Protein AF-A0A8T3X711-F1 (afdb_monomer_lite)

Foldseek 3Di:
DDPPPPPPDPPPDDDPPPPDPPPPDDPDPDPPLVVCQVCLVVVLVVLVVVLVVVLVVLVVVCVVCVVVDDPVRNVVSVVVNVVSVCVSVVSNVVSQCVLLCQFPNSWWDWDKDADWDDDLNDTFAAAADDDPDQWAFDPQWTDRSPRMIIGTTTHNDVQCVFPQVNQVRNVWGDDQFKTWGQGNVRDIDIDGQQDDRVNDGDGDFDDDPNHTDPHGRHD

Sequence (219 aa):
MVLLASVSFAHVGEEVEEHDTADEMPAEDCPAESCFIENSLSYNILAAETGLGVLVVISLLSIAFRKNLKVRQKKCIFAAMCSVIIAVTGFIVFTTIYSNYFSASGGPVHWHADYEIWVCGERMHLEESEGLENKVGTPVFHHHNDDRIHVEGVVYELEDIALGKFFEAIGGHIDNEMMRINLINGSVKEVRNGDLCDGTPGILRMFVNGNQPKDRYDA

pLDDT: mean 84.01, std 19.99, range [30.02, 97.94]

Structure (mmCIF, N/CA/C/O backbone):
data_AF-A0A8T3X711-F1
#
_entry.id   AF-A0A8T3X711-F1
#
loop_
_atom_site.group_PDB
_atom_site.id
_atom_site.type_symbol
_atom_site.label_atom_id
_atom_site.label_alt_id
_atom_site.label_comp_id
_atom_site.label_asym_id
_atom_site.label_entity_id
_atom_site.label_seq_id
_atom_site.pdbx_PDB_ins_code
_atom_site.Cartn_x
_atom_site.Cartn_y
_atom_site.Cartn_z
_atom_site.occupancy
_atom_site.B_iso_or_equiv
_atom_site.auth_seq_id
_atom_site.auth_comp_id
_atom_site.auth_asym_id
_atom_site.auth_atom_id
_atom_site.pdbx_PDB_model_num
ATOM 1 N N . MET A 1 1 ? -7.321 -10.287 38.509 1.00 34.34 1 MET A N 1
ATOM 2 C CA . MET A 1 1 ? -6.662 -10.928 37.359 1.00 34.34 1 MET A CA 1
ATOM 3 C C . MET A 1 1 ? -6.986 -10.077 36.145 1.00 34.34 1 MET A C 1
ATOM 5 O O . MET A 1 1 ? -8.082 -10.177 35.615 1.00 34.34 1 MET A O 1
ATOM 9 N N . VAL A 1 2 ? -6.115 -9.116 35.838 1.00 30.95 2 VAL A N 1
ATOM 10 C CA . VAL A 1 2 ? -6.242 -8.262 34.652 1.00 30.95 2 VAL A CA 1
ATOM 11 C C . VAL A 1 2 ? -5.545 -9.029 33.538 1.00 30.95 2 VAL A C 1
ATOM 13 O O . VAL A 1 2 ? -4.329 -9.177 33.571 1.00 30.95 2 VAL A O 1
ATOM 16 N N . LEU A 1 3 ? -6.321 -9.608 32.626 1.00 31.06 3 LEU A N 1
ATOM 17 C CA . LEU A 1 3 ? -5.790 -10.113 31.366 1.00 31.06 3 LEU A CA 1
ATOM 18 C C . LEU A 1 3 ? -5.473 -8.881 30.517 1.00 31.06 3 LEU A C 1
ATOM 20 O O . LEU A 1 3 ? -6.354 -8.324 29.870 1.00 31.06 3 LEU A O 1
ATOM 24 N N . LEU A 1 4 ? -4.225 -8.418 30.592 1.00 32.59 4 LEU A N 1
ATOM 25 C CA . LEU A 1 4 ? -3.645 -7.579 29.552 1.00 32.59 4 LEU A CA 1
ATOM 26 C C . LEU A 1 4 ? -3.507 -8.477 28.323 1.00 32.59 4 LEU A C 1
ATOM 28 O O . LEU A 1 4 ? -2.524 -9.196 28.174 1.00 32.59 4 LEU A O 1
ATOM 32 N N . ALA A 1 5 ? -4.542 -8.495 27.487 1.00 36.25 5 ALA A N 1
ATOM 33 C CA . ALA A 1 5 ? -4.374 -8.892 26.104 1.00 36.25 5 ALA A CA 1
ATOM 34 C C . ALA A 1 5 ? -3.513 -7.799 25.467 1.00 36.25 5 ALA A C 1
ATOM 36 O O . ALA A 1 5 ? -3.995 -6.704 25.185 1.00 36.25 5 ALA A O 1
ATOM 37 N N . SER A 1 6 ? -2.217 -8.066 25.336 1.00 31.59 6 SER A N 1
ATOM 38 C CA . SER A 1 6 ? -1.348 -7.297 24.460 1.00 31.59 6 SER A CA 1
ATOM 39 C C . SER A 1 6 ? -1.855 -7.522 23.040 1.00 31.59 6 SER A C 1
ATOM 41 O O . SER A 1 6 ? -1.532 -8.525 22.405 1.00 31.59 6 SER A O 1
ATOM 43 N N . VAL A 1 7 ? -2.715 -6.624 22.568 1.00 35.47 7 VAL A N 1
ATOM 44 C CA . VAL A 1 7 ? -2.906 -6.450 21.135 1.00 35.47 7 VAL A CA 1
ATOM 45 C C . VAL A 1 7 ? -1.619 -5.791 20.666 1.00 35.47 7 VAL A C 1
ATOM 47 O O . VAL A 1 7 ? -1.399 -4.605 20.899 1.00 35.47 7 VAL A O 1
ATOM 50 N N . SER A 1 8 ? -0.709 -6.595 20.124 1.00 30.02 8 SER A N 1
ATOM 51 C CA . SER A 1 8 ? 0.439 -6.089 19.386 1.00 30.02 8 SER A CA 1
ATOM 52 C C . SER A 1 8 ? -0.107 -5.437 18.124 1.00 30.02 8 SER A C 1
ATOM 54 O O . SER A 1 8 ? -0.330 -6.107 17.121 1.00 30.02 8 SER A O 1
ATOM 56 N N . PHE A 1 9 ? -0.391 -4.141 18.197 1.00 39.22 9 PHE A N 1
ATOM 57 C CA . PHE A 1 9 ? -0.477 -3.328 16.998 1.00 39.22 9 PHE A CA 1
ATOM 58 C C . PHE A 1 9 ? 0.938 -3.256 16.432 1.00 39.22 9 PHE A C 1
ATOM 60 O O . PHE A 1 9 ? 1.868 -2.865 17.140 1.00 39.22 9 PHE A O 1
ATOM 67 N N . ALA A 1 10 ? 1.111 -3.681 15.181 1.00 32.25 10 ALA A N 1
ATOM 68 C CA . ALA A 1 10 ? 2.231 -3.197 14.397 1.00 32.25 10 ALA A CA 1
ATOM 69 C C . ALA A 1 10 ? 2.093 -1.672 14.402 1.00 32.25 10 ALA A C 1
ATOM 71 O O . ALA A 1 10 ? 1.096 -1.127 13.933 1.00 32.25 10 ALA A O 1
ATOM 72 N N . HIS A 1 11 ? 3.023 -1.015 15.082 1.00 33.53 11 HIS A N 1
ATOM 73 C CA . HIS A 1 11 ? 3.099 0.429 15.152 1.00 33.53 11 HIS A CA 1
ATOM 74 C C . HIS A 1 11 ? 3.431 0.894 13.729 1.00 33.53 11 HIS A C 1
ATOM 76 O O . HIS A 1 11 ? 4.581 0.814 13.314 1.00 33.53 11 HIS A O 1
ATOM 82 N N . VAL A 1 12 ? 2.421 1.294 12.954 1.00 41.25 12 VAL A N 1
ATOM 83 C CA . VAL A 1 12 ? 2.632 2.170 11.799 1.00 41.25 12 VAL A CA 1
ATOM 84 C C . VAL A 1 12 ? 2.808 3.549 12.410 1.00 41.25 12 VAL A C 1
ATOM 86 O O . VAL A 1 12 ? 1.842 4.254 12.683 1.00 41.25 12 VAL A O 1
ATOM 89 N N . GLY A 1 13 ? 4.039 3.833 12.810 1.00 40.41 13 GLY A N 1
ATOM 90 C CA . GLY A 1 13 ? 4.449 5.149 13.244 1.00 40.41 13 GLY A CA 1
ATOM 91 C C . GLY A 1 13 ? 5.412 5.683 12.210 1.00 40.41 13 GLY A C 1
ATOM 92 O O . GLY A 1 13 ? 6.555 5.255 12.224 1.00 40.41 13 GLY A O 1
ATOM 93 N N . GLU A 1 14 ? 4.943 6.600 11.373 1.00 37.38 14 GLU A N 1
ATOM 94 C CA . GLU A 1 14 ? 5.637 7.863 11.145 1.00 37.38 14 GLU A CA 1
ATOM 95 C C . GLU A 1 14 ? 4.619 8.879 10.610 1.00 37.38 14 GLU A C 1
ATOM 97 O O . GLU A 1 14 ? 3.900 8.624 9.644 1.00 37.38 14 GLU A O 1
ATOM 102 N N . GLU A 1 15 ? 4.488 9.999 11.320 1.00 40.34 15 GLU A N 1
ATOM 103 C CA . GLU A 1 15 ? 3.801 11.183 10.817 1.00 40.34 15 GLU A CA 1
ATOM 104 C C . GLU A 1 15 ? 4.669 11.728 9.682 1.00 40.34 15 GLU A C 1
ATOM 106 O O . GLU A 1 15 ? 5.754 12.254 9.924 1.00 40.34 15 GLU A O 1
ATOM 111 N N . VAL A 1 16 ? 4.217 11.555 8.441 1.00 40.03 16 VAL A N 1
ATOM 112 C CA . VAL A 1 16 ? 4.804 12.250 7.297 1.00 40.03 16 VAL A CA 1
ATOM 113 C C . VAL A 1 16 ? 4.564 13.741 7.526 1.00 40.03 16 VAL A C 1
ATOM 115 O O . VAL A 1 16 ? 3.415 14.178 7.590 1.00 40.03 16 VAL A O 1
ATOM 118 N N . GLU A 1 17 ? 5.640 14.516 7.690 1.00 39.94 17 GLU A N 1
ATOM 119 C CA . GLU A 1 17 ? 5.577 15.975 7.602 1.00 39.94 17 GLU A CA 1
ATOM 120 C C . GLU A 1 17 ? 5.061 16.332 6.203 1.00 39.94 17 GLU A C 1
ATOM 122 O O . GLU A 1 17 ? 5.774 16.254 5.201 1.00 39.94 17 GLU A O 1
ATOM 127 N N . GLU A 1 18 ? 3.779 16.676 6.149 1.00 37.09 18 GLU A N 1
ATOM 128 C CA . GLU A 1 18 ? 3.086 17.170 4.970 1.00 37.09 18 GLU A CA 1
ATOM 129 C C . GLU A 1 18 ? 3.729 18.509 4.579 1.00 37.09 18 GLU A C 1
ATOM 131 O O . GLU A 1 18 ? 3.513 19.551 5.203 1.00 37.09 18 GLU A O 1
ATOM 136 N N . HIS A 1 19 ? 4.602 18.486 3.571 1.00 40.50 19 HIS A N 1
ATOM 137 C CA . HIS A 1 19 ? 5.098 19.713 2.971 1.00 40.50 19 HIS A CA 1
ATOM 138 C C . HIS A 1 19 ? 3.952 20.336 2.167 1.00 40.50 19 HIS A C 1
ATOM 140 O O . HIS A 1 19 ? 3.737 20.003 1.003 1.00 40.50 19 HIS A O 1
ATOM 146 N N . ASP A 1 20 ? 3.250 21.276 2.804 1.00 43.78 20 ASP A N 1
ATOM 147 C CA . ASP A 1 20 ? 2.213 22.118 2.207 1.00 43.78 20 ASP A CA 1
ATOM 148 C C . ASP A 1 20 ? 2.740 22.820 0.944 1.00 43.78 20 ASP A C 1
ATOM 150 O O . ASP A 1 20 ? 3.370 23.881 0.989 1.00 43.78 20 ASP A O 1
ATOM 154 N N . THR A 1 21 ? 2.456 22.223 -0.209 1.00 45.06 21 THR A N 1
ATOM 155 C CA . THR A 1 21 ? 2.348 22.919 -1.489 1.00 45.06 21 THR A CA 1
ATOM 156 C C . THR A 1 21 ? 0.920 22.713 -1.966 1.00 45.06 21 THR A C 1
ATO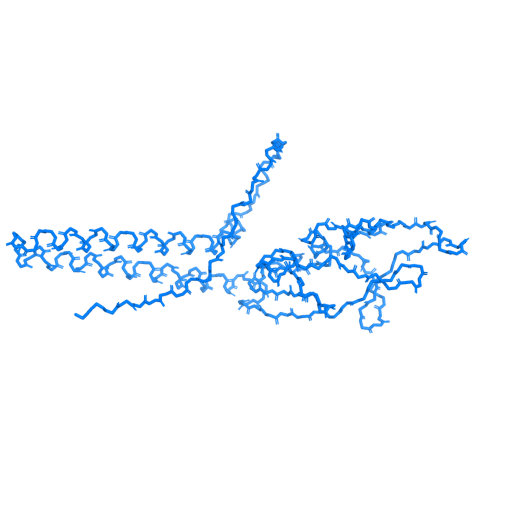M 158 O O . THR A 1 21 ? 0.615 21.844 -2.772 1.00 45.06 21 THR A O 1
ATOM 161 N N . ALA A 1 22 ? 0.018 23.498 -1.376 1.00 41.53 22 ALA A N 1
ATOM 162 C CA . ALA A 1 22 ? -1.371 23.592 -1.792 1.00 41.53 22 ALA A CA 1
ATOM 163 C C . ALA A 1 22 ? -1.452 24.262 -3.175 1.00 41.53 22 ALA A C 1
ATOM 165 O O . ALA A 1 22 ? -1.725 25.456 -3.284 1.00 41.53 22 ALA A O 1
ATOM 166 N N . ASP A 1 23 ? -1.201 23.487 -4.227 1.00 47.09 23 ASP A N 1
ATOM 167 C CA . ASP A 1 23 ? -1.899 23.686 -5.489 1.00 47.09 23 ASP A CA 1
ATOM 168 C C . ASP A 1 23 ? -3.245 22.968 -5.346 1.00 47.09 23 ASP A C 1
ATOM 170 O O . ASP A 1 23 ? -3.313 21.742 -5.267 1.00 47.09 23 ASP A O 1
ATOM 174 N N . GLU A 1 24 ? -4.321 23.752 -5.231 1.00 46.53 24 GLU A N 1
ATOM 175 C CA . GLU A 1 24 ? -5.701 23.267 -5.241 1.00 46.53 24 GLU A CA 1
ATOM 176 C C . GLU A 1 24 ? -5.950 22.491 -6.543 1.00 46.53 24 GLU A C 1
ATOM 178 O O . GLU A 1 24 ? -6.319 23.059 -7.575 1.00 46.53 24 GLU A O 1
ATOM 183 N N . MET A 1 25 ? -5.748 21.174 -6.503 1.00 44.28 25 MET A N 1
ATOM 184 C CA . MET A 1 25 ? -6.278 20.288 -7.525 1.00 44.28 25 MET A CA 1
ATOM 185 C C . MET A 1 25 ? -7.808 20.359 -7.454 1.00 44.28 25 MET A C 1
ATOM 187 O O . MET A 1 25 ? -8.380 20.264 -6.362 1.00 44.28 25 MET A O 1
ATOM 191 N N . PRO A 1 26 ? -8.498 20.558 -8.590 1.00 47.06 26 PRO A N 1
ATOM 192 C CA . PRO A 1 26 ? -9.950 20.534 -8.607 1.00 47.06 26 PRO A CA 1
ATOM 193 C C . PRO A 1 26 ? -10.404 19.175 -8.079 1.00 47.06 26 PRO A C 1
ATOM 195 O O . PRO A 1 26 ? -9.882 18.151 -8.509 1.00 47.06 26 PRO A O 1
ATOM 198 N N . ALA A 1 27 ? -11.352 19.186 -7.139 1.00 49.72 27 ALA A N 1
ATOM 199 C CA . ALA A 1 27 ? -12.004 17.985 -6.640 1.00 49.72 27 ALA A CA 1
ATOM 200 C C . ALA A 1 27 ? -12.601 17.227 -7.833 1.00 49.72 27 ALA A C 1
ATOM 202 O O . ALA A 1 27 ? -13.683 17.568 -8.317 1.00 49.72 27 ALA A O 1
ATOM 203 N N . GLU A 1 28 ? -11.853 16.258 -8.354 1.00 53.84 28 GLU A N 1
ATOM 204 C CA . GLU A 1 28 ? -12.380 15.300 -9.303 1.00 53.84 28 GLU A CA 1
ATOM 205 C C . GLU A 1 28 ? -13.490 14.535 -8.595 1.00 53.84 28 GLU A C 1
ATOM 207 O O . GLU A 1 28 ? -13.370 14.123 -7.438 1.00 53.84 28 GLU A O 1
ATOM 212 N N . ASP A 1 29 ? -14.610 14.438 -9.299 1.00 51.19 29 ASP A N 1
ATOM 213 C CA . ASP A 1 29 ? -15.848 13.805 -8.877 1.00 51.19 29 ASP A CA 1
ATOM 214 C C . ASP A 1 29 ? -15.597 12.289 -8.794 1.00 51.19 29 ASP A C 1
ATOM 216 O O . ASP A 1 29 ? -15.944 11.514 -9.684 1.00 51.19 29 ASP A O 1
ATOM 220 N N . CYS A 1 30 ? -14.885 11.875 -7.747 1.00 53.22 30 CYS A N 1
ATOM 221 C CA . CYS A 1 30 ? -14.667 10.486 -7.385 1.00 53.22 30 CYS A CA 1
ATOM 222 C C . CYS A 1 30 ? -16.053 9.836 -7.214 1.00 53.22 30 CYS A C 1
ATOM 224 O O . CYS A 1 30 ? -16.848 10.304 -6.385 1.00 53.22 30 CYS A O 1
ATOM 226 N N . PRO A 1 31 ? -16.400 8.781 -7.977 1.00 59.62 31 PRO A N 1
ATOM 227 C CA . PRO A 1 31 ? -17.650 8.073 -7.749 1.00 59.62 31 PRO A CA 1
ATOM 228 C C . PRO A 1 31 ? -17.679 7.587 -6.295 1.00 59.62 31 PRO A C 1
ATOM 230 O O . PRO A 1 31 ? -16.703 7.047 -5.791 1.00 59.62 31 PRO A O 1
ATOM 233 N N . ALA A 1 32 ? -18.802 7.781 -5.598 1.00 58.59 32 ALA A N 1
ATOM 234 C CA . ALA A 1 32 ? -18.906 7.565 -4.147 1.00 58.59 32 ALA A CA 1
ATOM 235 C C . ALA A 1 32 ? -18.431 6.177 -3.650 1.00 58.59 32 ALA A C 1
ATOM 237 O O . ALA A 1 32 ? -18.158 6.014 -2.461 1.00 58.59 32 ALA A O 1
ATOM 238 N N . GLU A 1 33 ? -18.339 5.187 -4.541 1.00 57.97 33 GLU A N 1
ATOM 239 C CA . GLU A 1 33 ? -17.803 3.854 -4.265 1.00 57.97 33 GLU A CA 1
ATOM 240 C C . GLU A 1 33 ? -16.273 3.835 -4.093 1.00 57.97 33 GLU A C 1
ATOM 242 O O . GLU A 1 33 ? -15.802 3.175 -3.166 1.00 57.97 33 GLU A O 1
ATOM 247 N N . SER A 1 34 ? -15.499 4.583 -4.890 1.00 54.25 34 SER A N 1
ATOM 248 C CA . SER A 1 34 ? -14.027 4.573 -4.825 1.00 54.25 34 SER A CA 1
ATOM 249 C C . SER A 1 34 ? -13.485 5.340 -3.609 1.00 54.25 34 SER A C 1
ATOM 251 O O . SER A 1 34 ? -12.597 4.846 -2.916 1.00 54.25 34 SER A O 1
ATOM 253 N N . CYS A 1 35 ? -14.110 6.456 -3.214 1.00 57.41 35 CYS A N 1
ATOM 254 C CA . CYS A 1 35 ? -13.720 7.204 -2.005 1.00 57.41 35 CYS A CA 1
ATOM 255 C C . CYS A 1 35 ? -13.964 6.425 -0.696 1.00 57.41 35 CYS A C 1
ATOM 257 O O . CYS A 1 35 ? -13.317 6.677 0.326 1.00 57.41 35 CYS A O 1
ATOM 259 N N . PHE A 1 36 ? -14.908 5.477 -0.697 1.00 58.00 36 PHE A N 1
ATOM 260 C CA . PHE A 1 36 ? -15.193 4.633 0.469 1.00 58.00 36 PHE A CA 1
ATOM 261 C C . PHE A 1 36 ? -14.130 3.540 0.673 1.00 58.00 36 PHE A C 1
ATOM 263 O O . PHE A 1 36 ? -13.944 3.025 1.777 1.00 58.00 36 PHE A O 1
ATOM 270 N N . ILE A 1 37 ? -13.448 3.183 -0.410 1.00 58.75 37 ILE A N 1
ATOM 271 C CA . ILE A 1 37 ? -12.632 1.987 -0.563 1.00 58.75 37 ILE A CA 1
ATOM 272 C C . ILE A 1 37 ? -11.187 2.229 -0.105 1.00 58.75 37 ILE A C 1
ATOM 274 O O . ILE A 1 37 ? -10.688 1.489 0.751 1.00 58.75 37 ILE A O 1
ATOM 278 N N . GLU A 1 38 ? -10.563 3.309 -0.575 1.00 59.16 38 GLU A N 1
ATOM 279 C CA . GLU A 1 38 ? -9.189 3.698 -0.216 1.00 59.16 38 GLU A CA 1
ATOM 280 C C . GLU A 1 38 ? -9.072 4.011 1.288 1.00 59.16 38 GLU A C 1
ATOM 282 O O . GLU A 1 38 ? -8.100 3.679 1.963 1.00 59.16 38 GLU A O 1
ATOM 287 N N . ASN A 1 39 ? -10.163 4.516 1.865 1.00 67.25 39 ASN A N 1
ATOM 288 C CA . ASN A 1 39 ? -10.263 4.846 3.280 1.00 67.25 39 ASN A CA 1
ATOM 289 C C . ASN A 1 39 ? -10.721 3.682 4.172 1.00 67.25 39 ASN A C 1
ATOM 291 O O . ASN A 1 39 ? -10.821 3.849 5.386 1.00 67.25 39 ASN A O 1
ATOM 295 N N . SER A 1 40 ? -11.017 2.499 3.624 1.00 72.44 40 SER A N 1
ATOM 296 C CA . SER A 1 40 ? -11.595 1.389 4.403 1.00 72.44 40 SER A CA 1
ATOM 297 C C . SER A 1 40 ? -10.681 0.911 5.541 1.00 72.44 40 SER A C 1
ATOM 299 O O . SER A 1 40 ? -11.162 0.657 6.650 1.00 72.44 40 SER A O 1
ATOM 301 N N . LEU A 1 41 ? -9.363 0.850 5.316 1.00 76.12 41 LEU A N 1
ATOM 302 C CA . LEU A 1 41 ? -8.385 0.506 6.352 1.00 76.12 41 LEU A CA 1
ATOM 303 C C . LEU A 1 41 ? -8.317 1.595 7.433 1.00 76.12 41 LEU A C 1
ATOM 305 O O . LEU A 1 41 ? -8.453 1.288 8.619 1.00 76.12 41 LEU A O 1
ATOM 309 N N . SER A 1 42 ? -8.193 2.858 7.024 1.00 81.25 42 SER A N 1
ATOM 310 C CA . SER A 1 42 ? -8.163 4.020 7.920 1.00 81.25 42 SER A CA 1
ATOM 311 C C . SER A 1 42 ? -9.442 4.125 8.758 1.00 81.25 42 SER A C 1
ATOM 313 O O . SER A 1 42 ? -9.382 4.338 9.969 1.00 81.25 42 SER A O 1
ATOM 315 N N . TYR A 1 43 ? -10.610 3.871 8.162 1.00 85.50 43 TYR A N 1
ATOM 316 C CA . TYR A 1 43 ? -11.888 3.836 8.872 1.00 85.50 43 TYR A CA 1
ATOM 317 C C . TYR A 1 43 ? -12.000 2.656 9.833 1.00 85.50 43 TYR A C 1
ATOM 319 O O . TYR A 1 43 ? -12.548 2.820 10.922 1.00 85.50 43 TYR A O 1
ATOM 327 N N . ASN A 1 44 ? -11.489 1.478 9.472 1.00 87.44 44 ASN A N 1
ATOM 328 C CA . ASN A 1 44 ? -11.476 0.326 10.372 1.00 87.44 44 ASN A CA 1
ATOM 329 C C . ASN A 1 44 ? -10.603 0.586 11.604 1.00 87.44 44 ASN A C 1
ATOM 331 O O . ASN A 1 44 ? -11.032 0.287 12.721 1.00 87.44 44 ASN A O 1
ATOM 335 N N . ILE A 1 45 ? -9.420 1.180 11.413 1.00 88.94 45 ILE A N 1
ATOM 336 C CA . ILE A 1 45 ? -8.528 1.584 12.507 1.00 88.94 45 ILE A CA 1
ATOM 337 C C . ILE A 1 45 ? -9.228 2.627 13.383 1.00 88.94 45 ILE A C 1
ATOM 339 O O . ILE A 1 45 ? -9.398 2.403 14.582 1.00 88.94 45 ILE A O 1
ATOM 343 N N . LEU A 1 46 ? -9.752 3.698 12.785 1.00 90.31 46 LEU A N 1
ATOM 344 C CA . LEU A 1 46 ? -10.445 4.763 13.509 1.00 90.31 46 LEU A CA 1
ATOM 345 C C . LEU A 1 46 ? -11.671 4.252 14.287 1.00 90.31 46 LEU A C 1
ATOM 347 O O . LEU A 1 46 ? -11.900 4.644 15.436 1.00 90.31 46 LEU A O 1
ATOM 351 N N . ALA A 1 47 ? -12.466 3.360 13.691 1.00 91.50 47 ALA A N 1
ATOM 352 C CA . ALA A 1 47 ? -13.621 2.745 14.342 1.00 91.50 47 ALA A CA 1
ATOM 353 C C . ALA A 1 47 ? -13.200 1.852 15.517 1.00 91.50 47 ALA A C 1
ATOM 355 O O . ALA A 1 47 ? -13.846 1.878 16.571 1.00 91.50 47 ALA A O 1
ATOM 356 N N . ALA A 1 48 ? -12.114 1.088 15.364 1.00 92.75 48 ALA A N 1
ATOM 357 C CA . ALA A 1 48 ? -11.563 0.260 16.428 1.00 92.75 48 ALA A CA 1
ATOM 358 C C . ALA A 1 48 ? -11.033 1.112 17.593 1.00 92.75 48 ALA A C 1
ATOM 360 O O . ALA A 1 48 ? -11.376 0.842 18.747 1.00 92.75 48 ALA A O 1
ATOM 361 N N . GLU A 1 49 ? -10.269 2.168 17.309 1.00 93.88 49 GLU A N 1
ATOM 362 C CA . GLU A 1 49 ? -9.733 3.095 18.311 1.00 93.88 49 GLU A CA 1
ATOM 363 C C . GLU A 1 49 ? -10.843 3.840 19.054 1.00 93.88 49 GLU A C 1
ATOM 365 O O . GLU A 1 49 ? -10.871 3.861 20.288 1.00 93.88 49 GLU A O 1
ATOM 370 N N . THR A 1 50 ? -11.816 4.380 18.317 1.00 94.94 50 THR A N 1
ATOM 371 C CA . THR A 1 50 ? -12.977 5.066 18.898 1.00 94.94 50 THR A CA 1
ATOM 372 C C . THR A 1 50 ? -13.789 4.105 19.765 1.00 94.94 50 THR A C 1
ATOM 374 O O . THR A 1 50 ? -14.151 4.427 20.901 1.00 94.94 50 THR A O 1
ATOM 377 N N . GLY A 1 51 ? -14.042 2.893 19.264 1.00 95.12 51 GLY A N 1
ATOM 378 C CA . GLY A 1 51 ? -14.720 1.832 20.002 1.00 95.12 51 GLY A CA 1
ATOM 379 C C . GLY A 1 51 ? -14.005 1.478 21.304 1.00 95.12 51 GLY A C 1
ATOM 380 O O . GLY A 1 51 ? -14.637 1.411 22.363 1.00 95.12 51 GLY A O 1
ATOM 381 N N . LEU A 1 52 ? -12.682 1.307 21.250 1.00 96.12 52 LEU A N 1
ATOM 382 C CA . LEU A 1 52 ? -11.847 1.032 22.415 1.00 96.12 52 LEU A CA 1
ATOM 383 C C . LEU A 1 52 ? -11.889 2.190 23.419 1.00 96.12 52 LEU A C 1
ATOM 385 O O . LEU A 1 52 ? -12.108 1.951 24.609 1.00 96.12 52 LEU A O 1
ATOM 389 N N . GLY A 1 53 ? -11.755 3.434 22.957 1.00 95.75 53 GLY A N 1
ATOM 390 C CA . GLY A 1 53 ? -11.842 4.631 23.795 1.00 95.75 53 GLY A CA 1
ATOM 391 C C . GLY A 1 53 ? -13.173 4.715 24.545 1.00 95.75 53 GLY A C 1
ATOM 392 O O . GLY A 1 53 ? -13.197 4.878 25.769 1.00 95.75 53 GLY A O 1
ATOM 393 N N . VAL A 1 54 ? -14.291 4.500 23.845 1.00 96.44 54 VAL A N 1
ATOM 394 C CA . VAL A 1 54 ? -15.632 4.455 24.449 1.00 96.44 54 VAL A CA 1
ATOM 395 C C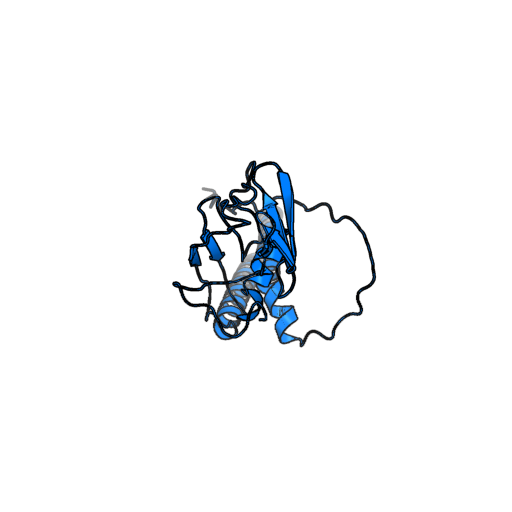 . VAL A 1 54 ? -15.733 3.336 25.490 1.00 96.44 54 VAL A C 1
ATOM 397 O O . VAL A 1 54 ? -16.236 3.564 26.595 1.00 96.44 54 VAL A O 1
ATOM 400 N N . LEU A 1 55 ? -15.225 2.136 25.191 1.00 96.31 55 LEU A N 1
ATOM 401 C CA . LEU A 1 55 ? -15.234 1.013 26.133 1.00 96.31 55 LEU A CA 1
ATOM 402 C C . LEU A 1 55 ? -14.407 1.298 27.388 1.00 96.31 55 LEU A C 1
ATOM 404 O O . LEU A 1 55 ? -14.854 0.970 28.493 1.00 96.31 55 LEU A O 1
ATOM 408 N N . VAL A 1 56 ? -13.240 1.929 27.248 1.00 97.31 56 VAL A N 1
ATOM 409 C CA . VAL A 1 56 ? -12.394 2.336 28.377 1.00 97.31 56 VAL A CA 1
ATOM 410 C C . VAL A 1 56 ? -13.128 3.356 29.242 1.00 97.31 56 VAL A C 1
ATOM 412 O O . VAL A 1 56 ? -13.237 3.152 30.452 1.00 97.31 56 VAL A O 1
ATOM 415 N N . VAL A 1 57 ? -13.712 4.399 28.648 1.00 97.19 57 VAL A N 1
ATOM 416 C CA . VAL A 1 57 ? -14.464 5.426 29.387 1.00 97.19 57 VAL A CA 1
ATOM 417 C C . VAL A 1 57 ? -15.650 4.813 30.136 1.00 97.19 57 VAL A C 1
ATOM 419 O O . VAL A 1 57 ? -15.792 5.030 31.342 1.00 97.19 57 VAL A O 1
ATOM 422 N N . ILE A 1 58 ? -16.469 3.987 29.475 1.00 95.62 58 ILE A N 1
ATOM 423 C CA . ILE A 1 58 ? -17.609 3.311 30.118 1.00 95.62 58 ILE A CA 1
ATOM 424 C C . ILE A 1 58 ? -17.130 2.404 31.259 1.00 95.62 58 ILE A C 1
ATOM 426 O O . ILE A 1 58 ? -17.743 2.379 32.330 1.00 95.62 58 ILE A O 1
ATOM 430 N N . SER A 1 59 ? -16.017 1.694 31.067 1.00 94.94 59 SER A N 1
ATOM 431 C CA . SER A 1 59 ? -15.432 0.822 32.090 1.00 94.94 59 SER A CA 1
ATOM 432 C C . SER A 1 59 ? -14.941 1.614 33.302 1.00 94.94 59 SER A C 1
ATOM 434 O O . SER A 1 59 ? -15.248 1.247 34.438 1.00 94.94 59 SER A O 1
ATOM 436 N N . LEU A 1 60 ? -14.245 2.734 33.088 1.00 96.19 60 LEU A N 1
ATOM 437 C CA . LEU A 1 60 ? -13.777 3.614 34.161 1.00 96.19 60 LEU A CA 1
ATOM 438 C C . LEU A 1 60 ? -14.947 4.228 34.937 1.00 96.19 60 LEU A C 1
ATOM 440 O O . LEU A 1 60 ? -14.946 4.193 36.169 1.00 96.19 60 LEU A O 1
ATOM 444 N N . LEU A 1 61 ? -15.985 4.706 34.243 1.00 94.00 61 LEU A N 1
ATOM 445 C CA . LEU A 1 61 ? -17.206 5.215 34.875 1.00 94.00 61 LEU A CA 1
ATOM 446 C C . LEU A 1 61 ? -17.914 4.118 35.685 1.00 94.00 61 LEU A C 1
ATOM 448 O O . LEU A 1 61 ? -18.316 4.338 36.830 1.00 94.00 61 LEU A O 1
ATOM 452 N N . SER A 1 62 ? -18.011 2.909 35.130 1.00 94.19 62 SER A N 1
ATOM 453 C CA . SER A 1 62 ? -18.576 1.741 35.813 1.00 94.19 62 SER A CA 1
ATOM 454 C C . SER A 1 62 ? -17.822 1.415 37.110 1.00 94.19 62 SER A C 1
ATOM 456 O O . SER A 1 62 ? -18.444 1.179 38.151 1.00 94.19 62 SER A O 1
ATOM 458 N N . ILE A 1 63 ? -16.485 1.479 37.088 1.00 95.25 63 ILE A N 1
ATOM 459 C CA . ILE A 1 63 ? -15.628 1.270 38.264 1.00 95.25 63 ILE A CA 1
ATOM 460 C C . ILE A 1 63 ? -15.806 2.396 39.291 1.00 95.25 63 ILE A C 1
ATOM 462 O O . ILE A 1 63 ? -16.013 2.102 40.474 1.00 95.25 63 ILE A O 1
ATOM 466 N N . ALA A 1 64 ? -15.769 3.661 38.862 1.00 95.12 64 ALA A N 1
ATOM 467 C CA . ALA A 1 64 ? -15.876 4.831 39.736 1.00 95.12 64 ALA A CA 1
ATOM 468 C C . ALA A 1 64 ? -17.212 4.860 40.496 1.00 95.12 64 ALA A C 1
ATOM 470 O O . ALA A 1 64 ? -17.248 5.073 41.710 1.00 95.12 64 ALA A O 1
ATOM 471 N N . PHE A 1 65 ? -18.317 4.551 39.812 1.00 95.00 65 PHE A N 1
ATOM 472 C CA . PHE A 1 65 ? -19.660 4.608 40.390 1.00 95.00 65 PHE A CA 1
ATOM 473 C C . PHE A 1 65 ? -20.172 3.262 40.929 1.00 95.00 65 PHE A C 1
ATOM 475 O O . PHE A 1 65 ? -21.309 3.179 41.396 1.00 95.00 65 PHE A O 1
ATOM 482 N N . ARG A 1 66 ? -19.345 2.203 40.962 1.00 93.19 66 ARG A N 1
ATOM 483 C CA . ARG A 1 66 ? -19.764 0.817 41.283 1.00 93.19 66 ARG A CA 1
ATOM 484 C C . ARG A 1 66 ? -20.591 0.644 42.562 1.00 93.19 66 ARG A C 1
ATOM 486 O O . ARG A 1 66 ? -21.443 -0.247 42.618 1.00 93.19 66 ARG A O 1
ATOM 493 N N . LYS A 1 67 ? -20.326 1.464 43.589 1.00 94.69 67 LYS A N 1
ATOM 494 C CA . LYS A 1 67 ? -21.011 1.418 44.895 1.00 94.69 67 LYS A CA 1
ATOM 495 C C . LYS A 1 67 ? -22.403 2.059 44.856 1.00 94.69 67 LYS A C 1
ATOM 497 O O . LYS A 1 67 ? -23.271 1.644 45.612 1.00 94.69 67 LYS A O 1
ATOM 502 N N . ASN A 1 68 ? -22.614 3.017 43.955 1.00 94.44 68 ASN A N 1
ATOM 503 C CA . ASN A 1 68 ? -23.845 3.804 43.849 1.00 94.44 68 ASN A CA 1
ATOM 504 C C . ASN A 1 68 ? -24.787 3.297 42.742 1.00 94.44 68 ASN A C 1
ATOM 506 O O . ASN A 1 68 ? -25.935 3.730 42.656 1.00 94.44 68 ASN A O 1
ATOM 510 N N . LEU A 1 69 ? -24.325 2.371 41.895 1.00 95.25 69 LEU A N 1
ATOM 511 C CA . LEU A 1 69 ? -25.110 1.829 40.787 1.00 95.25 69 LEU A CA 1
ATOM 512 C C . LEU A 1 69 ? -26.112 0.764 41.255 1.00 95.25 69 LEU A C 1
ATOM 514 O O . LEU A 1 69 ? -25.744 -0.290 41.784 1.00 95.25 69 LEU A O 1
ATOM 518 N N . LYS A 1 70 ? -27.393 0.997 40.966 1.00 96.75 70 LYS A N 1
ATOM 519 C CA . LYS A 1 70 ? -28.472 0.012 41.133 1.00 96.75 70 LYS A CA 1
ATOM 520 C C . LYS A 1 70 ? -28.289 -1.156 40.157 1.00 96.75 70 LYS A C 1
ATOM 522 O O . LYS A 1 70 ? -27.728 -0.997 39.075 1.00 96.75 70 LYS A O 1
ATOM 527 N N . VAL A 1 71 ? -28.852 -2.325 40.483 1.00 95.75 71 VAL A N 1
ATOM 528 C CA . VAL A 1 71 ? -28.786 -3.534 39.628 1.00 95.75 71 VAL A CA 1
ATOM 529 C C . VAL A 1 71 ? -29.253 -3.259 38.194 1.00 95.75 71 VAL A C 1
ATOM 531 O O . VAL A 1 71 ? -28.613 -3.707 37.247 1.00 95.75 71 VAL A O 1
ATOM 534 N N . ARG A 1 72 ? -30.331 -2.479 38.020 1.00 95.38 72 ARG A N 1
ATOM 535 C CA . ARG A 1 72 ? -30.821 -2.080 36.688 1.00 95.38 72 ARG A CA 1
ATOM 536 C C . ARG A 1 72 ? -29.776 -1.273 35.907 1.00 95.38 72 ARG A C 1
ATOM 538 O O . ARG A 1 72 ? -29.535 -1.582 34.752 1.00 95.38 72 ARG A O 1
ATOM 545 N N . GLN A 1 73 ? -29.109 -0.312 36.549 1.00 94.44 73 GLN A N 1
ATOM 546 C CA . GLN A 1 73 ? -28.083 0.515 35.900 1.00 94.44 73 GLN A CA 1
ATOM 547 C C . GLN A 1 73 ? -26.863 -0.315 35.486 1.00 94.44 73 GLN A C 1
ATOM 549 O O . GLN A 1 73 ? -26.354 -0.131 34.389 1.00 94.44 73 GLN A O 1
ATOM 554 N N . LYS A 1 74 ? -26.440 -1.282 36.312 1.00 92.06 74 LYS A N 1
ATOM 555 C CA . LYS A 1 74 ? -25.350 -2.212 35.960 1.00 92.06 74 LYS A CA 1
ATOM 556 C C . LYS A 1 74 ? -25.674 -3.023 34.704 1.00 92.06 74 LYS A C 1
ATOM 558 O O . LYS A 1 74 ? -24.819 -3.166 33.839 1.00 92.06 74 LYS A O 1
ATOM 563 N N . LYS A 1 75 ? -26.917 -3.507 34.586 1.00 95.12 75 LYS A N 1
ATOM 564 C CA . LYS A 1 75 ? -27.391 -4.204 33.380 1.00 95.12 75 LYS A CA 1
ATOM 565 C C . LYS A 1 75 ? -27.394 -3.288 32.154 1.00 95.12 75 LYS A C 1
ATOM 567 O O . LYS A 1 75 ? -26.952 -3.727 31.103 1.00 95.12 75 LYS A O 1
ATOM 572 N N . CYS A 1 76 ? -27.836 -2.034 32.290 1.00 96.00 76 CYS A N 1
ATOM 573 C CA . CYS A 1 76 ? -27.802 -1.069 31.185 1.00 96.00 76 CYS A CA 1
ATOM 574 C C . CYS A 1 76 ? -26.370 -0.760 30.726 1.00 96.00 76 CYS A C 1
ATOM 576 O O . CYS A 1 76 ? -26.118 -0.755 29.530 1.00 96.00 76 CYS A O 1
ATOM 578 N N . ILE A 1 77 ? -25.432 -0.550 31.658 1.00 94.75 77 ILE A N 1
ATOM 579 C CA . ILE A 1 77 ? -24.015 -0.316 31.332 1.00 94.75 77 ILE A CA 1
ATOM 580 C C . ILE A 1 77 ? -23.424 -1.531 30.615 1.00 94.75 77 ILE A C 1
ATOM 582 O O . ILE A 1 77 ? -22.793 -1.378 29.577 1.00 94.75 77 ILE A O 1
ATOM 586 N N . PHE A 1 78 ? -23.663 -2.738 31.133 1.00 94.44 78 PHE A N 1
ATOM 587 C CA . PHE A 1 78 ? -23.201 -3.964 30.485 1.00 94.44 78 PHE A CA 1
ATOM 588 C C . PHE A 1 78 ? -23.779 -4.112 29.072 1.00 94.44 78 PHE A C 1
ATOM 590 O O . PHE A 1 78 ? -23.035 -4.366 28.131 1.00 94.44 78 PHE A O 1
ATOM 597 N N . ALA A 1 79 ? -25.084 -3.880 28.905 1.00 96.62 79 ALA A N 1
ATOM 598 C CA . ALA A 1 79 ? -25.725 -3.905 27.595 1.00 96.62 79 ALA A CA 1
ATOM 599 C C . ALA A 1 79 ? -25.126 -2.863 26.636 1.00 96.62 79 ALA A C 1
ATOM 601 O O . ALA A 1 79 ? -24.907 -3.187 25.474 1.00 96.62 79 ALA A O 1
ATOM 602 N N . ALA A 1 80 ? -24.802 -1.659 27.120 1.00 95.38 80 ALA A N 1
ATOM 603 C CA . ALA A 1 80 ? -24.145 -0.621 26.327 1.00 95.38 80 ALA A CA 1
ATOM 604 C C . ALA A 1 80 ? -22.723 -1.026 25.895 1.00 95.38 80 ALA A C 1
ATOM 606 O O . ALA A 1 80 ? -22.332 -0.810 24.751 1.00 95.38 80 ALA A O 1
ATOM 607 N N . MET A 1 81 ? -21.949 -1.666 26.777 1.00 95.00 81 MET A N 1
ATOM 608 C CA . MET A 1 81 ? -20.636 -2.210 26.408 1.00 95.00 81 MET A CA 1
ATOM 609 C C . MET A 1 81 ? -20.776 -3.291 25.332 1.00 95.00 81 MET A C 1
ATOM 611 O O . MET A 1 81 ? -20.080 -3.246 24.321 1.00 95.00 81 MET A O 1
ATOM 615 N N . CYS A 1 82 ? -21.712 -4.230 25.510 1.00 97.50 82 CYS A N 1
ATOM 616 C CA . CYS A 1 82 ? -21.998 -5.252 24.507 1.00 97.50 82 CYS A CA 1
ATOM 617 C C . CYS A 1 82 ? -22.434 -4.641 23.173 1.00 97.50 82 CYS A C 1
ATOM 619 O O . CYS A 1 82 ? -21.984 -5.109 22.133 1.00 97.50 82 CYS A O 1
ATOM 621 N N . SER A 1 83 ? -23.268 -3.595 23.179 1.00 96.94 83 SER A N 1
ATOM 622 C CA . SER A 1 83 ? -23.699 -2.950 21.938 1.00 96.94 83 SER A CA 1
ATOM 623 C C . SER A 1 83 ? -22.544 -2.275 21.206 1.00 96.94 83 SER A C 1
ATOM 625 O O . SER A 1 83 ? -22.480 -2.393 19.991 1.00 96.94 83 SER A O 1
ATOM 627 N N . VAL A 1 84 ? -21.613 -1.625 21.918 1.00 96.44 84 VAL A N 1
ATOM 628 C CA . VAL A 1 84 ? -20.412 -1.036 21.296 1.00 96.44 84 VAL A CA 1
ATOM 629 C C . VAL A 1 84 ? -19.540 -2.125 20.673 1.00 96.44 84 VAL A C 1
ATOM 631 O O . VAL A 1 84 ? -19.157 -2.000 19.515 1.00 96.44 84 VAL A O 1
ATOM 634 N N . ILE A 1 85 ? -19.290 -3.224 21.394 1.00 96.75 85 ILE A N 1
ATOM 635 C CA . ILE A 1 85 ? -18.509 -4.357 20.871 1.00 96.75 85 ILE A CA 1
ATOM 636 C C . ILE A 1 85 ? -19.162 -4.928 19.608 1.00 96.75 85 ILE A C 1
ATOM 638 O O . ILE A 1 85 ? -18.486 -5.107 18.597 1.00 96.75 85 ILE A O 1
ATOM 642 N N . ILE A 1 86 ? -20.472 -5.195 19.649 1.00 97.94 86 ILE A N 1
ATOM 643 C CA . ILE A 1 86 ? -21.219 -5.743 18.509 1.00 97.94 86 ILE A CA 1
ATOM 644 C C . ILE A 1 86 ? -21.200 -4.770 17.328 1.00 97.94 86 ILE A C 1
ATOM 646 O O . ILE A 1 86 ? -21.000 -5.210 16.202 1.00 97.94 86 ILE A O 1
ATOM 650 N N . ALA A 1 87 ? -21.378 -3.469 17.570 1.00 96.38 87 ALA A N 1
ATOM 651 C CA . ALA A 1 87 ? -21.379 -2.459 16.519 1.00 96.38 87 ALA A CA 1
ATOM 652 C C . ALA A 1 87 ? -20.014 -2.352 15.827 1.00 96.38 87 ALA A C 1
ATOM 654 O O . ALA A 1 87 ? -19.955 -2.439 14.606 1.00 96.38 87 ALA A O 1
ATOM 655 N N . VAL A 1 88 ? -18.922 -2.237 16.590 1.00 95.69 88 VAL A N 1
ATOM 656 C CA . VAL A 1 88 ? -17.557 -2.149 16.037 1.00 95.69 88 VAL A CA 1
ATOM 657 C C . VAL A 1 88 ? -17.187 -3.434 15.301 1.00 95.69 88 VAL A C 1
ATOM 659 O O . VAL A 1 88 ? -16.694 -3.386 14.180 1.00 95.69 88 VAL A O 1
ATOM 662 N N . THR A 1 89 ? -17.486 -4.595 15.891 1.00 95.88 89 THR A N 1
ATOM 663 C CA . THR A 1 89 ? -17.220 -5.892 15.250 1.00 95.88 89 THR A CA 1
ATOM 664 C C . THR A 1 89 ? -18.027 -6.037 13.963 1.00 95.88 89 THR A C 1
ATOM 666 O O . THR A 1 89 ? -17.485 -6.429 12.937 1.00 95.88 89 THR A O 1
ATOM 669 N N . GLY A 1 90 ? -19.319 -5.701 14.001 1.00 96.62 90 GLY A N 1
ATOM 670 C CA . GLY A 1 90 ? -20.195 -5.754 12.835 1.00 96.62 90 GLY A CA 1
ATOM 671 C C . GLY A 1 90 ? -19.736 -4.813 11.725 1.00 96.62 90 GLY A C 1
ATOM 672 O O . GLY A 1 90 ? -19.748 -5.212 10.566 1.00 96.62 90 GLY A O 1
ATOM 673 N N . PHE A 1 91 ? -19.276 -3.611 12.081 1.00 94.56 91 PHE A N 1
ATOM 674 C CA . PHE A 1 91 ? -18.699 -2.657 11.140 1.00 94.56 91 PHE A CA 1
ATOM 675 C C . PHE A 1 91 ? -17.452 -3.226 10.456 1.00 94.56 91 PHE A C 1
ATOM 677 O O . PHE A 1 91 ? -17.438 -3.299 9.234 1.00 94.56 91 PHE A O 1
ATOM 684 N N . ILE A 1 92 ? -16.469 -3.721 11.219 1.00 92.44 92 ILE A N 1
ATOM 685 C CA . ILE A 1 92 ? -15.232 -4.302 10.664 1.00 92.44 92 ILE A CA 1
ATOM 686 C C . ILE A 1 92 ? -15.536 -5.517 9.778 1.00 92.44 92 ILE A C 1
ATOM 688 O O . ILE A 1 92 ? -14.953 -5.673 8.708 1.00 92.44 92 ILE A O 1
ATOM 692 N N . VAL A 1 93 ? -16.462 -6.388 10.192 1.00 95.06 93 VAL A N 1
ATOM 693 C CA . VAL A 1 93 ? -16.872 -7.545 9.378 1.00 95.06 93 VAL A CA 1
ATOM 694 C C . VAL A 1 93 ? -17.515 -7.084 8.073 1.00 95.06 93 VAL A C 1
ATOM 696 O O . VAL A 1 93 ? -17.189 -7.613 7.013 1.00 95.06 93 VAL A O 1
ATOM 699 N N . PHE A 1 94 ? -18.414 -6.102 8.141 1.00 94.19 94 PHE A N 1
ATOM 700 C CA . PHE A 1 94 ? -19.095 -5.568 6.970 1.00 94.19 94 PHE A CA 1
ATOM 701 C C . PHE A 1 94 ? -18.113 -4.929 5.986 1.00 94.19 94 PHE A C 1
ATOM 703 O O . PHE A 1 94 ? -18.126 -5.300 4.816 1.00 94.19 94 PHE A O 1
ATOM 710 N N . THR A 1 95 ? -17.242 -4.029 6.449 1.00 90.62 95 THR A N 1
ATOM 711 C CA . THR A 1 95 ? -16.242 -3.367 5.598 1.00 90.62 95 THR A CA 1
ATOM 712 C C . THR A 1 95 ? -15.278 -4.379 4.993 1.00 90.62 95 THR A C 1
ATOM 714 O O . THR A 1 95 ? -15.028 -4.322 3.799 1.00 90.62 95 THR A O 1
ATOM 717 N N . THR A 1 96 ? -14.820 -5.373 5.758 1.00 90.75 96 THR A N 1
ATOM 718 C CA . THR A 1 96 ? -13.943 -6.435 5.234 1.00 90.75 96 THR A CA 1
ATOM 719 C C . THR A 1 96 ? -14.613 -7.230 4.111 1.00 90.75 96 THR A C 1
ATOM 721 O O . THR A 1 96 ? -14.015 -7.450 3.060 1.00 90.75 96 THR A O 1
ATOM 724 N N . ILE A 1 97 ? -15.863 -7.666 4.309 1.00 93.56 97 ILE A N 1
ATOM 725 C CA . ILE A 1 97 ? -16.611 -8.405 3.280 1.00 93.56 97 ILE A CA 1
ATOM 726 C C . ILE A 1 97 ? -16.835 -7.523 2.052 1.00 93.56 97 ILE A C 1
ATOM 728 O O . ILE A 1 97 ? -16.661 -7.994 0.932 1.00 93.56 97 ILE A O 1
ATOM 732 N N . TYR A 1 98 ? -17.207 -6.262 2.268 1.00 92.38 98 TYR A N 1
ATOM 733 C CA . TYR A 1 98 ? -17.421 -5.289 1.206 1.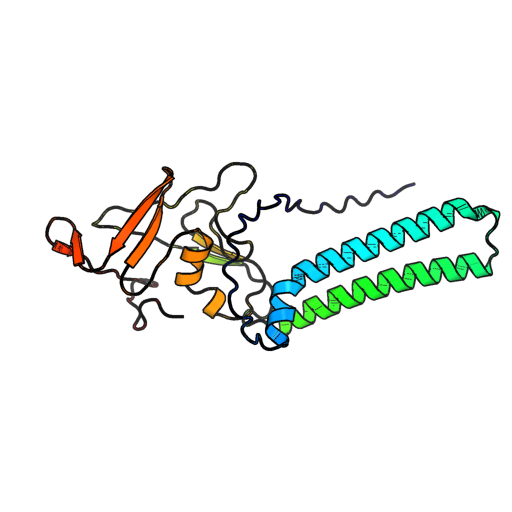00 92.38 98 TYR A CA 1
ATOM 734 C C . TYR A 1 98 ? -16.148 -5.098 0.369 1.00 92.38 98 TYR A C 1
ATOM 736 O O . TYR A 1 98 ? -16.177 -5.325 -0.837 1.00 92.38 98 TYR A O 1
ATOM 744 N N . SER A 1 99 ? -15.016 -4.797 1.010 1.00 90.19 99 SER A N 1
ATOM 745 C CA . SER A 1 99 ? -13.714 -4.634 0.356 1.00 90.19 99 SER A CA 1
ATOM 746 C C . SER A 1 99 ? -13.296 -5.871 -0.435 1.00 90.19 99 SER A C 1
ATOM 748 O O . SER A 1 99 ? -12.857 -5.759 -1.575 1.00 90.19 99 SER A O 1
ATOM 750 N N . ASN A 1 100 ? -13.478 -7.070 0.120 1.00 91.69 100 ASN A N 1
ATOM 751 C CA . ASN A 1 100 ? -13.133 -8.305 -0.586 1.00 91.69 100 ASN A CA 1
ATOM 752 C C . ASN A 1 100 ? -14.060 -8.586 -1.775 1.00 91.69 100 ASN A C 1
ATOM 754 O O . ASN A 1 100 ? -13.627 -9.168 -2.759 1.00 91.69 100 ASN A O 1
ATOM 758 N N . TYR A 1 101 ? -15.338 -8.216 -1.684 1.00 94.38 101 TYR A N 1
ATOM 759 C CA . TYR A 1 101 ? -16.305 -8.472 -2.749 1.00 94.38 101 TYR A CA 1
ATOM 760 C C . TYR A 1 101 ? -16.127 -7.528 -3.944 1.00 94.38 101 TYR A C 1
ATOM 762 O O . TYR A 1 101 ? -16.300 -7.954 -5.082 1.00 94.38 101 TYR A O 1
ATOM 770 N N . PHE A 1 102 ? -15.798 -6.262 -3.683 1.00 92.38 102 PHE A N 1
ATOM 771 C CA . PHE A 1 102 ? -15.670 -5.227 -4.714 1.00 92.38 102 PHE A CA 1
ATOM 772 C C . PHE A 1 102 ? -14.238 -5.018 -5.222 1.00 92.38 102 PHE A C 1
ATOM 774 O O . PHE A 1 102 ? -14.041 -4.230 -6.138 1.00 92.38 102 PHE A O 1
ATOM 781 N N . SER A 1 103 ? -13.245 -5.713 -4.666 1.00 93.75 103 SER A N 1
ATOM 782 C CA . SER A 1 103 ? -11.864 -5.638 -5.150 1.00 93.75 103 SER A CA 1
ATOM 783 C C . SER A 1 103 ? -11.629 -6.515 -6.375 1.00 93.75 103 SER A C 1
ATOM 785 O O . SER A 1 103 ? -12.104 -7.652 -6.430 1.00 93.75 103 SER A O 1
ATOM 787 N N . ALA A 1 104 ? -10.817 -6.037 -7.319 1.00 94.25 104 ALA A N 1
ATOM 788 C CA . ALA A 1 104 ? -10.324 -6.841 -8.435 1.00 94.25 104 ALA A CA 1
ATOM 789 C C . ALA A 1 104 ? -9.566 -8.095 -7.967 1.00 94.25 104 ALA A C 1
ATOM 791 O O . ALA A 1 104 ? -9.653 -9.148 -8.604 1.00 94.25 104 ALA A O 1
ATOM 792 N N . SER A 1 105 ? -8.858 -8.019 -6.835 1.00 94.62 105 SER A N 1
ATOM 793 C CA . SER A 1 105 ? -8.164 -9.172 -6.252 1.00 94.62 105 SER A CA 1
ATOM 794 C C . SER A 1 105 ? -9.073 -10.169 -5.524 1.00 94.62 105 SER A C 1
ATOM 796 O O . SER A 1 105 ? -8.630 -11.279 -5.219 1.00 94.62 105 SER A O 1
ATOM 798 N N . GLY A 1 106 ? -10.325 -9.807 -5.219 1.00 94.12 106 GLY A N 1
ATOM 799 C CA . GLY A 1 106 ? -11.238 -10.639 -4.428 1.00 94.12 106 GLY A CA 1
ATOM 800 C C . GLY A 1 106 ? -10.850 -10.764 -2.945 1.00 94.12 106 GLY A C 1
ATOM 801 O O . GLY A 1 106 ? -11.245 -11.724 -2.275 1.00 94.12 106 GLY A O 1
ATOM 802 N N . GLY A 1 107 ? -10.043 -9.830 -2.434 1.00 92.38 107 GLY A N 1
ATOM 803 C CA . GLY A 1 107 ? -9.500 -9.829 -1.075 1.00 92.38 107 GLY A CA 1
ATOM 804 C C . GLY A 1 107 ? -7.985 -9.613 -1.007 1.00 92.38 107 GLY A C 1
ATOM 805 O O . GLY A 1 107 ? -7.372 -9.234 -2.005 1.00 92.38 107 GLY A O 1
ATOM 806 N N . PRO A 1 108 ? -7.364 -9.803 0.172 1.00 92.94 108 PRO A N 1
ATOM 807 C CA . PRO A 1 108 ? -5.952 -9.508 0.361 1.00 92.94 108 PRO A CA 1
ATOM 808 C C . PRO A 1 108 ? -5.063 -10.484 -0.411 1.00 92.94 108 PRO A C 1
ATOM 810 O O . PRO A 1 108 ? -5.243 -11.703 -0.338 1.00 92.94 108 PRO A O 1
ATOM 813 N N . VAL A 1 109 ? -4.074 -9.937 -1.106 1.00 95.75 109 VAL A N 1
ATOM 814 C CA . VAL A 1 109 ? -3.076 -10.671 -1.877 1.00 95.75 109 VAL A CA 1
ATOM 815 C C . VAL A 1 109 ? -1.682 -10.439 -1.323 1.00 95.75 109 VAL A C 1
ATOM 817 O O . VAL A 1 109 ? -1.438 -9.527 -0.537 1.00 95.75 109 VAL A O 1
ATOM 820 N N . HIS A 1 110 ? -0.784 -11.325 -1.728 1.00 96.88 110 HIS A N 1
ATOM 821 C CA . HIS A 1 110 ? 0.647 -11.206 -1.525 1.00 96.88 110 HIS A CA 1
ATOM 822 C C . HIS A 1 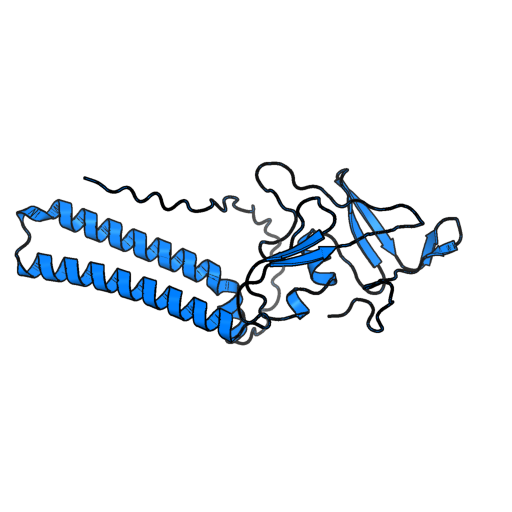110 ? 1.289 -11.740 -2.804 1.00 96.88 110 HIS A C 1
ATOM 824 O O . HIS A 1 110 ? 1.559 -12.938 -2.930 1.00 96.88 110 HIS A O 1
ATOM 830 N N . TRP A 1 111 ? 1.404 -10.871 -3.801 1.00 97.56 111 TRP A N 1
ATOM 831 C CA . TRP A 1 111 ? 1.959 -11.208 -5.107 1.00 97.56 111 TRP A CA 1
ATOM 832 C C . TRP A 1 111 ? 3.368 -10.657 -5.246 1.00 97.56 111 TRP A C 1
ATOM 834 O O . TRP A 1 111 ? 3.683 -9.595 -4.714 1.00 97.56 111 TRP A O 1
ATOM 844 N N . HIS A 1 112 ? 4.194 -11.388 -5.992 1.00 97.44 112 HIS A N 1
ATOM 845 C CA . HIS A 1 112 ? 5.568 -11.008 -6.292 1.00 97.44 112 HIS A CA 1
ATOM 846 C C . HIS A 1 112 ? 5.803 -11.010 -7.793 1.00 97.44 112 HIS A C 1
ATOM 848 O O . HIS A 1 112 ? 5.326 -11.906 -8.496 1.00 97.44 112 HIS A O 1
ATOM 854 N N . ALA A 1 113 ? 6.594 -10.049 -8.255 1.00 96.25 113 ALA A N 1
ATOM 855 C CA . ALA A 1 113 ? 7.172 -10.052 -9.589 1.00 96.25 113 ALA A CA 1
ATOM 856 C C . ALA A 1 113 ? 8.673 -9.753 -9.503 1.00 96.25 113 ALA A C 1
ATOM 858 O O . ALA A 1 113 ? 9.068 -8.675 -9.065 1.00 96.25 113 ALA A O 1
ATOM 859 N N . ASP A 1 114 ? 9.503 -10.710 -9.921 1.00 97.31 114 ASP A N 1
ATOM 860 C CA . ASP A 1 114 ? 10.949 -10.504 -10.051 1.00 97.31 114 ASP A CA 1
ATOM 861 C C . ASP A 1 114 ? 11.217 -9.475 -11.164 1.00 97.31 114 ASP A C 1
ATOM 863 O O . ASP A 1 114 ? 10.588 -9.533 -12.229 1.00 97.31 114 ASP A O 1
ATOM 867 N N . TYR A 1 115 ? 12.161 -8.558 -10.951 1.00 96.00 115 TYR A N 1
ATOM 868 C CA . TYR A 1 115 ? 12.516 -7.549 -11.949 1.00 96.00 115 TYR A CA 1
ATOM 869 C C . TYR A 1 115 ? 14.025 -7.367 -12.097 1.00 96.00 115 TYR A C 1
ATOM 871 O O . TYR A 1 115 ? 14.823 -7.625 -11.201 1.00 96.00 115 TYR A O 1
ATOM 879 N N . GLU A 1 116 ? 14.415 -6.853 -13.260 1.00 96.94 116 GLU A N 1
ATOM 880 C CA . GLU A 1 116 ? 15.756 -6.339 -13.494 1.00 96.94 116 GLU A CA 1
ATOM 881 C C . GLU A 1 116 ? 15.659 -5.048 -14.303 1.00 96.94 116 GLU A C 1
ATOM 883 O O . GLU A 1 116 ? 14.914 -4.969 -15.282 1.00 96.94 116 GLU A O 1
ATOM 888 N N . ILE A 1 117 ? 16.444 -4.044 -13.918 1.00 96.69 117 ILE A N 1
ATOM 889 C CA . ILE A 1 117 ? 16.539 -2.781 -14.645 1.00 96.69 117 ILE A CA 1
ATOM 890 C C . ILE A 1 117 ? 17.934 -2.695 -15.245 1.00 96.69 117 ILE A C 1
ATOM 892 O O . ILE A 1 117 ? 18.932 -2.816 -14.539 1.00 96.69 117 ILE A O 1
ATOM 896 N N . TRP A 1 118 ? 18.002 -2.472 -16.553 1.00 96.94 118 TRP A N 1
ATOM 897 C CA . TRP A 1 118 ? 19.258 -2.383 -17.287 1.00 96.94 118 TRP A CA 1
ATOM 898 C C . TRP A 1 118 ? 19.329 -1.063 -18.044 1.00 96.94 118 TRP A C 1
ATOM 900 O O . TRP A 1 118 ? 18.420 -0.722 -18.799 1.00 96.94 118 TRP A O 1
ATOM 910 N N . VAL A 1 119 ? 20.436 -0.341 -17.884 1.00 96.38 119 VAL A N 1
ATOM 911 C CA . VAL A 1 119 ? 20.717 0.896 -18.616 1.00 96.38 119 VAL A CA 1
ATOM 912 C C . VAL A 1 119 ? 22.068 0.760 -19.300 1.00 96.38 119 VAL A C 1
ATOM 914 O O . VAL A 1 119 ? 23.084 0.568 -18.644 1.00 96.38 119 VAL A O 1
ATOM 917 N N . CYS A 1 120 ? 22.078 0.843 -20.633 1.00 94.62 120 CYS A N 1
ATOM 918 C CA . CYS A 1 120 ? 23.286 0.736 -21.459 1.00 94.62 120 CYS A CA 1
ATOM 919 C C . CYS A 1 120 ? 24.191 -0.472 -21.113 1.00 94.62 120 CYS A C 1
ATOM 921 O O . CYS A 1 120 ? 25.411 -0.364 -21.126 1.00 94.62 120 CYS A O 1
ATOM 923 N N . GLY A 1 121 ? 23.596 -1.630 -20.800 1.00 94.69 121 GLY A N 1
ATOM 924 C CA . GLY A 1 121 ? 24.327 -2.865 -20.473 1.00 94.69 121 GLY A CA 1
ATOM 925 C C . GLY A 1 121 ? 24.751 -3.005 -19.008 1.00 94.69 121 GLY A C 1
ATOM 926 O O . GLY A 1 121 ? 25.269 -4.054 -18.631 1.00 94.69 121 GLY A O 1
ATOM 927 N N . GLU A 1 122 ? 24.490 -2.001 -18.174 1.00 95.81 122 GLU A N 1
ATOM 928 C CA . GLU A 1 122 ? 24.728 -2.043 -16.734 1.00 95.81 122 GLU A CA 1
ATOM 929 C C . GLU A 1 122 ? 23.416 -2.315 -15.987 1.00 95.81 122 GLU A C 1
ATOM 931 O O . GLU A 1 122 ? 22.380 -1.714 -16.291 1.00 95.81 122 GLU A O 1
ATOM 936 N N . ARG A 1 123 ? 23.450 -3.232 -15.014 1.00 96.88 123 ARG A N 1
ATOM 937 C CA . ARG A 1 123 ? 22.309 -3.506 -14.137 1.00 96.88 123 ARG A CA 1
ATOM 938 C C . ARG A 1 123 ? 22.206 -2.403 -13.089 1.00 96.88 123 ARG A C 1
ATOM 940 O O . ARG A 1 123 ? 23.178 -2.111 -12.399 1.00 96.88 123 ARG A O 1
ATOM 947 N N . MET A 1 124 ? 21.031 -1.801 -12.981 1.00 96.75 124 MET A N 1
ATOM 948 C CA . MET A 1 124 ? 20.723 -0.785 -11.982 1.00 96.75 124 MET A CA 1
ATOM 949 C C . MET A 1 124 ? 20.161 -1.457 -10.726 1.00 96.75 124 MET A C 1
ATOM 951 O O . MET A 1 124 ? 19.352 -2.381 -10.827 1.00 96.75 124 MET A O 1
ATOM 955 N N . HIS A 1 125 ? 20.560 -0.961 -9.558 1.00 95.94 125 HIS A N 1
ATOM 956 C CA . HIS A 1 125 ? 20.017 -1.363 -8.261 1.00 95.94 125 HIS A CA 1
ATOM 957 C C . HIS A 1 125 ? 19.261 -0.185 -7.653 1.00 95.94 125 HIS A C 1
ATOM 959 O O . HIS A 1 125 ? 19.805 0.922 -7.587 1.00 95.94 125 HIS A O 1
ATOM 965 N N . LEU A 1 126 ? 18.009 -0.425 -7.261 1.00 95.62 126 LEU A N 1
ATOM 966 C CA . LEU A 1 126 ? 17.157 0.593 -6.650 1.00 95.62 126 LEU A CA 1
ATOM 967 C C . LEU A 1 126 ? 17.677 0.992 -5.266 1.00 95.62 126 LEU A C 1
ATOM 969 O O . LEU A 1 126 ? 18.528 0.314 -4.691 1.00 95.62 126 LEU A O 1
ATOM 973 N N . GLU A 1 127 ? 17.187 2.127 -4.778 1.00 93.38 127 GLU A N 1
ATOM 974 C CA . GLU A 1 127 ? 17.354 2.567 -3.393 1.00 93.38 127 GLU A CA 1
ATOM 975 C C . GLU A 1 127 ? 17.008 1.443 -2.409 1.00 93.38 127 GLU A C 1
ATOM 977 O O . GLU A 1 127 ? 16.084 0.677 -2.652 1.00 93.38 127 GLU A O 1
ATOM 982 N N . GLU A 1 128 ? 17.763 1.314 -1.320 1.00 92.50 128 GLU A N 1
ATOM 983 C CA . GLU A 1 128 ? 17.487 0.318 -0.285 1.00 92.50 128 GLU A CA 1
ATOM 984 C C . GLU A 1 128 ? 16.724 0.958 0.876 1.00 92.50 128 GLU A C 1
ATOM 986 O O . GLU A 1 128 ? 16.981 2.103 1.237 1.00 92.50 128 GLU A O 1
ATOM 991 N N . SER A 1 129 ? 15.807 0.217 1.503 1.00 89.69 129 SER A N 1
ATOM 992 C CA . SER A 1 129 ? 15.143 0.703 2.718 1.00 89.69 129 SER A CA 1
ATOM 993 C C . SER A 1 129 ? 16.139 0.843 3.878 1.00 89.69 129 SER A C 1
ATOM 995 O O . SER A 1 129 ? 16.827 -0.128 4.212 1.00 89.69 129 SER A O 1
ATOM 997 N N . GLU A 1 130 ? 16.174 2.004 4.535 1.00 83.88 130 GLU A N 1
ATOM 998 C CA . GLU A 1 130 ? 16.991 2.260 5.727 1.00 83.88 130 GLU A CA 1
ATOM 999 C C . GLU A 1 130 ? 16.138 2.354 7.008 1.00 83.88 130 GLU A C 1
ATOM 1001 O O . GLU A 1 130 ? 14.968 2.728 6.996 1.00 83.88 130 GLU A O 1
ATOM 1006 N N . GLY A 1 131 ? 16.744 2.067 8.164 1.00 83.62 131 GLY A N 1
ATOM 1007 C CA . GLY A 1 131 ? 16.113 2.306 9.466 1.00 83.62 131 GLY A CA 1
ATOM 1008 C C . GLY A 1 131 ? 15.155 1.202 9.931 1.00 83.62 131 GLY A C 1
ATOM 1009 O O . GLY A 1 131 ? 15.491 0.019 9.895 1.00 83.62 131 GLY A O 1
ATOM 1010 N N . LEU A 1 132 ? 14.012 1.603 10.504 1.00 83.12 132 LEU A N 1
ATOM 1011 C CA . LEU A 1 132 ? 12.990 0.680 11.026 1.00 83.12 132 LEU A CA 1
ATOM 1012 C C . LEU A 1 132 ? 11.988 0.249 9.952 1.00 83.12 132 LEU A C 1
ATOM 1014 O O . LEU A 1 132 ? 11.333 -0.786 10.109 1.00 83.12 132 LEU A O 1
ATOM 1018 N N . GLU A 1 133 ? 11.874 1.027 8.878 1.00 80.94 133 GLU A N 1
ATOM 1019 C CA . GLU A 1 133 ? 11.077 0.661 7.723 1.00 80.94 133 GLU A CA 1
ATOM 1020 C C . GLU A 1 133 ? 11.848 -0.363 6.895 1.00 80.94 133 GLU A C 1
ATOM 1022 O O . GLU A 1 133 ? 12.928 -0.109 6.374 1.00 80.94 133 GLU A O 1
ATOM 1027 N N . ASN A 1 134 ? 11.294 -1.567 6.796 1.00 88.56 134 ASN A N 1
ATOM 1028 C CA . ASN A 1 134 ? 11.866 -2.638 5.991 1.00 88.56 134 ASN A CA 1
ATOM 1029 C C . ASN A 1 134 ? 11.235 -2.645 4.597 1.00 88.56 134 ASN A C 1
ATOM 1031 O O . ASN A 1 134 ? 10.856 -3.712 4.147 1.00 88.56 134 ASN A O 1
ATOM 1035 N N . LYS A 1 135 ? 10.974 -1.497 3.965 1.00 93.31 135 LYS A N 1
ATOM 1036 C CA . LYS A 1 135 ? 10.422 -1.423 2.601 1.00 93.31 135 LYS A CA 1
ATOM 1037 C C . LYS A 1 135 ? 10.651 -0.045 1.985 1.00 93.31 135 LYS A C 1
ATOM 1039 O O . LYS A 1 135 ? 10.759 0.928 2.720 1.00 93.31 135 LYS A O 1
ATOM 1044 N N . VAL A 1 136 ? 10.658 0.029 0.658 1.00 94.25 136 VAL A N 1
ATOM 1045 C CA . VAL A 1 136 ? 10.563 1.290 -0.098 1.00 94.25 136 VAL A CA 1
ATOM 1046 C C . VAL A 1 136 ? 9.293 1.237 -0.937 1.00 94.25 136 VAL A C 1
ATOM 1048 O O . VAL A 1 136 ? 9.093 0.277 -1.685 1.00 94.25 136 VAL A O 1
ATOM 1051 N N . GLY A 1 137 ? 8.421 2.233 -0.784 1.00 93.44 137 GLY A N 1
ATOM 1052 C CA . GLY A 1 137 ? 7.135 2.303 -1.474 1.00 93.44 137 GLY A CA 1
ATOM 1053 C C . GLY A 1 137 ? 5.948 2.543 -0.541 1.00 93.44 137 GLY A C 1
ATOM 1054 O O . GLY A 1 137 ? 6.091 2.974 0.602 1.00 93.44 137 GLY A O 1
ATOM 1055 N N . THR A 1 138 ? 4.753 2.229 -1.030 1.00 91.75 138 THR A N 1
ATOM 1056 C CA . THR A 1 138 ? 3.497 2.358 -0.279 1.00 91.75 138 THR A CA 1
ATOM 1057 C C . THR A 1 138 ? 3.194 1.088 0.532 1.00 91.75 138 THR A C 1
ATOM 1059 O O . THR A 1 138 ? 3.875 0.075 0.400 1.00 91.75 138 THR A O 1
ATOM 1062 N N . PRO A 1 139 ? 2.161 1.076 1.396 1.00 89.00 139 PRO A N 1
ATOM 1063 C CA . PRO A 1 139 ? 1.699 -0.152 2.041 1.00 89.00 139 PRO A CA 1
ATOM 1064 C C . PRO A 1 139 ? 1.219 -1.258 1.103 1.00 89.00 139 PRO A C 1
ATOM 1066 O O . PRO A 1 139 ? 1.295 -2.416 1.502 1.00 89.00 139 PRO A O 1
ATOM 1069 N N . VAL A 1 140 ? 0.720 -0.903 -0.084 1.00 90.19 140 VAL A N 1
ATOM 1070 C CA . VAL A 1 140 ? 0.201 -1.873 -1.056 1.00 90.19 140 VAL A CA 1
ATOM 1071 C C . VAL A 1 140 ? 1.262 -2.283 -2.065 1.00 90.19 140 VAL A C 1
ATOM 1073 O O . VAL A 1 140 ? 1.236 -3.419 -2.532 1.00 90.19 140 VAL A O 1
ATOM 1076 N N . PHE A 1 141 ? 2.188 -1.380 -2.391 1.00 93.38 141 PHE A N 1
ATOM 1077 C CA . PHE A 1 141 ? 3.132 -1.562 -3.482 1.00 93.38 141 PHE A CA 1
ATOM 1078 C C . PHE A 1 141 ? 4.535 -1.105 -3.084 1.00 93.38 141 PHE A C 1
ATOM 1080 O O . PHE A 1 141 ? 4.768 0.092 -2.896 1.00 93.38 141 PHE A O 1
ATOM 1087 N N . HIS A 1 142 ? 5.459 -2.057 -2.936 1.00 95.81 142 HIS A N 1
ATOM 1088 C CA . HIS A 1 142 ? 6.799 -1.812 -2.387 1.00 95.81 142 HIS A CA 1
ATOM 1089 C C . HIS A 1 142 ? 7.824 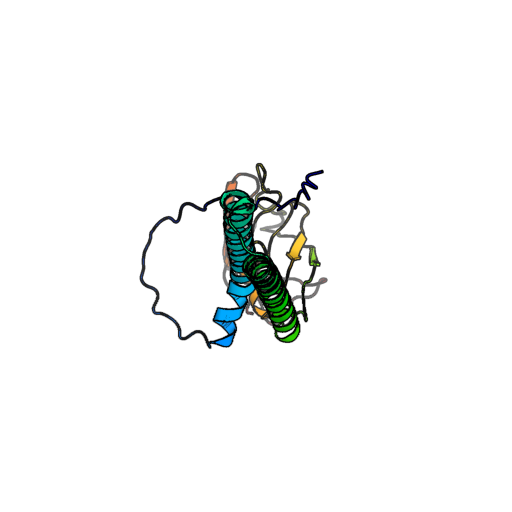-2.875 -2.811 1.00 95.81 142 HIS A C 1
ATOM 1091 O O . HIS A 1 142 ? 7.489 -3.839 -3.496 1.00 95.81 142 HIS A O 1
ATOM 1097 N N . HIS A 1 143 ? 9.084 -2.715 -2.397 1.00 95.94 143 HIS A N 1
ATOM 1098 C CA . HIS A 1 143 ? 10.116 -3.763 -2.456 1.00 95.94 143 HIS A CA 1
ATOM 1099 C C . HIS A 1 143 ? 10.913 -3.866 -1.145 1.00 95.94 143 HIS A C 1
ATOM 1101 O O . HIS A 1 143 ? 10.924 -2.929 -0.344 1.00 95.94 143 HIS A O 1
ATOM 1107 N N . HIS A 1 144 ? 11.610 -4.995 -0.946 1.00 94.88 144 HIS A N 1
ATOM 1108 C CA . HIS A 1 144 ? 12.359 -5.338 0.277 1.00 94.88 144 HIS A CA 1
ATOM 1109 C C . HIS A 1 144 ? 13.875 -5.539 0.052 1.00 94.88 144 HIS A C 1
ATOM 1111 O O . HIS A 1 144 ? 14.522 -6.274 0.797 1.00 94.88 144 HIS A O 1
ATOM 1117 N N . ASN A 1 145 ? 14.456 -4.901 -0.970 1.00 93.38 145 ASN A N 1
ATOM 1118 C CA . ASN A 1 145 ? 15.874 -5.038 -1.355 1.00 93.38 145 ASN A CA 1
ATOM 1119 C C . ASN A 1 145 ? 16.219 -6.451 -1.874 1.00 93.38 145 ASN A C 1
ATOM 1121 O O . ASN A 1 145 ? 17.328 -6.951 -1.690 1.00 93.38 145 ASN A O 1
ATOM 1125 N N . ASP A 1 146 ? 15.254 -7.115 -2.508 1.00 94.75 146 ASP A N 1
ATOM 1126 C CA . ASP A 1 146 ? 15.335 -8.504 -2.968 1.00 94.75 146 ASP A CA 1
ATOM 1127 C C . ASP A 1 146 ? 15.060 -8.668 -4.473 1.00 94.75 146 ASP A C 1
ATOM 1129 O O . ASP A 1 146 ? 14.795 -9.778 -4.933 1.00 94.75 146 ASP A O 1
ATOM 1133 N N . ASP A 1 147 ? 15.155 -7.574 -5.240 1.00 95.44 147 ASP A N 1
ATOM 1134 C CA . ASP A 1 147 ? 14.875 -7.511 -6.684 1.00 95.44 147 ASP A CA 1
ATOM 1135 C C . ASP A 1 147 ? 13.445 -7.965 -7.054 1.00 95.44 147 ASP A C 1
ATOM 1137 O O . ASP A 1 147 ? 13.196 -8.512 -8.136 1.00 95.44 147 ASP A O 1
ATOM 1141 N N . ARG A 1 148 ? 12.486 -7.739 -6.145 1.00 97.00 148 ARG A N 1
ATOM 1142 C CA . ARG A 1 148 ? 11.074 -8.087 -6.324 1.00 97.00 148 ARG A CA 1
ATOM 1143 C C . ARG A 1 148 ? 10.158 -6.907 -6.096 1.00 97.00 148 ARG A C 1
ATOM 1145 O O . ARG A 1 148 ? 10.328 -6.129 -5.166 1.00 97.00 148 ARG A O 1
ATOM 1152 N N . ILE A 1 149 ? 9.147 -6.815 -6.943 1.00 96.81 149 ILE A N 1
ATOM 1153 C CA . ILE A 1 149 ? 7.986 -5.967 -6.724 1.00 96.81 149 ILE A CA 1
ATOM 1154 C C . ILE A 1 149 ? 7.000 -6.757 -5.863 1.00 96.81 149 ILE A C 1
ATOM 1156 O O . ILE A 1 149 ? 6.641 -7.882 -6.219 1.00 96.81 149 ILE A O 1
ATOM 1160 N N . HIS A 1 150 ? 6.549 -6.167 -4.759 1.00 97.25 150 HIS A N 1
ATOM 1161 C CA . HIS A 1 150 ? 5.567 -6.736 -3.842 1.00 97.25 150 HIS A CA 1
ATOM 1162 C C . HIS A 1 150 ? 4.240 -6.005 -3.966 1.00 97.25 150 HIS A C 1
ATOM 1164 O O . HIS A 1 150 ? 4.198 -4.790 -3.806 1.00 97.25 150 HIS A O 1
ATOM 1170 N N . VAL A 1 151 ? 3.163 -6.761 -4.188 1.00 96.69 151 VAL A N 1
ATOM 1171 C CA . VAL A 1 151 ? 1.786 -6.278 -4.037 1.00 96.69 151 VAL A CA 1
ATOM 1172 C C . VAL A 1 151 ? 1.172 -6.956 -2.819 1.00 96.69 151 VAL A C 1
ATOM 1174 O O . VAL A 1 151 ? 0.951 -8.173 -2.836 1.00 96.69 151 VAL A O 1
ATOM 1177 N N . GLU A 1 152 ? 0.894 -6.187 -1.770 1.00 94.31 152 GLU A N 1
ATOM 1178 C CA . GLU A 1 152 ? 0.413 -6.698 -0.485 1.00 94.31 152 GLU A CA 1
ATOM 1179 C C . GLU A 1 152 ? -0.846 -5.962 -0.015 1.00 94.31 152 GLU A C 1
ATOM 1181 O O . GLU A 1 152 ? -0.844 -4.762 0.221 1.00 94.31 152 GLU A O 1
ATOM 1186 N N . GLY A 1 153 ? -1.945 -6.689 0.176 1.00 91.56 153 GLY A N 1
ATOM 1187 C CA . GLY A 1 153 ? -3.218 -6.103 0.605 1.00 91.56 153 GLY A CA 1
ATOM 1188 C C . GLY A 1 153 ? -4.316 -6.242 -0.440 1.00 91.56 153 GLY A C 1
ATOM 1189 O O . GLY A 1 153 ? -4.298 -7.167 -1.243 1.00 91.56 153 GLY A O 1
ATOM 1190 N N . VAL A 1 154 ? -5.339 -5.394 -0.368 1.00 92.00 154 VAL A N 1
ATOM 1191 C CA . VAL A 1 154 ? -6.528 -5.491 -1.229 1.00 92.00 154 VAL A CA 1
ATOM 1192 C C . VAL A 1 154 ? -6.335 -4.597 -2.452 1.00 92.00 154 VAL A C 1
ATOM 1194 O O . VAL A 1 154 ? -6.124 -3.400 -2.288 1.00 92.00 154 VAL A O 1
ATOM 1197 N N . VAL A 1 155 ? -6.427 -5.169 -3.656 1.00 93.19 155 VAL A N 1
ATOM 1198 C CA . VAL A 1 155 ? -6.282 -4.444 -4.928 1.00 93.19 155 VAL A CA 1
ATOM 1199 C C . VAL A 1 155 ? -7.662 -4.202 -5.514 1.00 93.19 155 VAL A C 1
ATOM 1201 O O . VAL A 1 155 ? -8.361 -5.154 -5.873 1.00 93.19 155 VAL A O 1
ATOM 1204 N N . TYR A 1 156 ? -8.067 -2.939 -5.587 1.00 90.31 156 TYR A N 1
ATOM 1205 C CA . TYR A 1 156 ? -9.402 -2.572 -6.042 1.00 90.31 156 TYR A CA 1
ATOM 1206 C C . TYR A 1 156 ? -9.496 -2.509 -7.557 1.00 90.31 156 TYR A C 1
ATOM 1208 O O . TYR A 1 156 ? -10.379 -3.164 -8.112 1.00 90.31 156 TYR A O 1
ATOM 1216 N N . GLU A 1 157 ? -8.541 -1.846 -8.202 1.00 92.12 157 GLU A N 1
ATOM 1217 C CA . GLU A 1 157 ? -8.399 -1.791 -9.654 1.00 92.12 157 GLU A CA 1
ATOM 1218 C C . GLU A 1 157 ? -7.041 -2.394 -10.054 1.00 92.12 157 GLU A C 1
ATOM 1220 O O . GLU A 1 157 ? -6.062 -2.301 -9.314 1.00 92.12 157 GLU A O 1
ATOM 1225 N N . LEU A 1 158 ? -6.969 -3.097 -11.191 1.00 90.88 158 LEU A N 1
ATOM 1226 C CA . LEU A 1 158 ? -5.700 -3.712 -11.626 1.00 90.88 158 LEU A CA 1
ATOM 1227 C C . LEU A 1 158 ? -4.716 -2.654 -12.140 1.00 90.88 158 LEU A C 1
ATOM 1229 O O . LEU A 1 158 ? -3.507 -2.873 -12.155 1.00 90.88 158 LEU A O 1
ATOM 1233 N N . GLU A 1 159 ? -5.250 -1.513 -12.543 1.00 90.69 159 GLU A N 1
ATOM 1234 C CA . GLU A 1 159 ? -4.558 -0.313 -12.974 1.00 90.69 159 GLU A CA 1
ATOM 1235 C C . GLU A 1 159 ? -3.735 0.293 -11.818 1.00 90.69 159 GLU A C 1
ATOM 1237 O O . GLU A 1 159 ? -2.608 0.739 -12.028 1.00 90.69 159 GLU A O 1
ATOM 1242 N N . ASP A 1 160 ? -4.208 0.176 -10.569 1.00 89.12 160 ASP A N 1
ATOM 1243 C CA . ASP A 1 160 ? -3.491 0.645 -9.368 1.00 89.12 160 ASP A CA 1
ATOM 1244 C C . ASP A 1 160 ? -2.180 -0.114 -9.105 1.00 89.12 160 ASP A C 1
ATOM 1246 O O . ASP A 1 160 ? -1.313 0.354 -8.366 1.00 89.12 160 ASP A O 1
ATOM 1250 N N . ILE A 1 161 ? -2.019 -1.294 -9.711 1.00 92.19 161 ILE A N 1
ATOM 1251 C CA . ILE A 1 161 ? -0.813 -2.127 -9.610 1.00 92.19 161 ILE A CA 1
ATOM 1252 C C . ILE A 1 161 ? -0.057 -2.216 -10.942 1.00 92.19 161 ILE A C 1
ATOM 1254 O O . ILE A 1 161 ? 0.736 -3.139 -11.159 1.00 92.19 161 ILE A O 1
ATOM 1258 N N . ALA A 1 162 ? -0.287 -1.260 -11.846 1.00 92.50 162 ALA A N 1
ATOM 1259 C CA . ALA A 1 162 ? 0.480 -1.122 -13.074 1.00 92.50 162 ALA A CA 1
ATOM 1260 C C . ALA A 1 162 ? 1.965 -0.841 -12.787 1.00 92.50 162 ALA A C 1
ATOM 1262 O O . ALA A 1 162 ? 2.335 -0.270 -11.762 1.00 92.50 162 ALA A O 1
ATOM 1263 N N . LEU A 1 163 ? 2.852 -1.186 -13.727 1.00 92.62 163 LEU A N 1
ATOM 1264 C CA . LEU A 1 163 ? 4.289 -0.949 -13.548 1.00 92.62 163 LEU A CA 1
ATOM 1265 C C . LEU A 1 163 ? 4.610 0.542 -13.345 1.00 92.62 163 LEU A C 1
ATOM 1267 O O . LEU A 1 163 ? 5.480 0.867 -12.544 1.00 92.62 163 LEU A O 1
ATOM 1271 N N . GLY A 1 164 ? 3.890 1.443 -14.024 1.00 92.88 164 GLY A N 1
ATOM 1272 C CA . GLY A 1 164 ? 3.992 2.889 -13.802 1.00 92.88 164 GLY A CA 1
ATOM 1273 C C . GLY A 1 164 ? 3.784 3.263 -12.334 1.00 92.88 164 GLY A C 1
ATOM 1274 O O . GLY A 1 164 ? 4.636 3.917 -11.732 1.00 92.88 164 GLY A O 1
ATOM 1275 N N . LYS A 1 165 ? 2.717 2.725 -11.728 1.00 94.25 165 LYS A N 1
ATOM 1276 C CA . LYS A 1 165 ? 2.377 2.914 -10.312 1.00 94.25 165 LYS A CA 1
ATOM 1277 C C . LYS A 1 165 ? 3.442 2.394 -9.361 1.00 94.25 165 LYS A C 1
ATOM 1279 O O . LYS A 1 165 ? 3.648 2.992 -8.310 1.00 94.25 165 LYS A O 1
ATOM 1284 N N . PHE A 1 166 ? 4.173 1.343 -9.733 1.00 95.25 166 PHE A N 1
ATOM 1285 C CA . PHE A 1 166 ? 5.294 0.866 -8.922 1.00 95.25 166 PHE A CA 1
ATOM 1286 C C . PHE A 1 166 ? 6.395 1.915 -8.859 1.00 95.25 166 PHE A C 1
ATOM 1288 O O . PHE A 1 166 ? 6.860 2.260 -7.776 1.00 95.25 166 PHE A O 1
ATOM 1295 N N . PHE A 1 167 ? 6.795 2.437 -10.021 1.00 95.62 167 PHE A N 1
ATOM 1296 C CA . PHE A 1 167 ? 7.835 3.453 -10.078 1.00 95.62 167 PHE A CA 1
ATOM 1297 C C . PHE A 1 167 ? 7.401 4.738 -9.379 1.00 95.62 167 PHE A C 1
ATOM 1299 O O . PHE A 1 167 ? 8.209 5.299 -8.650 1.00 95.62 167 PHE A O 1
ATOM 1306 N N . GLU A 1 168 ? 6.144 5.162 -9.522 1.00 96.00 168 GLU A N 1
ATOM 1307 C CA . GLU A 1 168 ? 5.586 6.280 -8.747 1.00 96.00 168 GLU A CA 1
ATOM 1308 C C . GLU A 1 168 ? 5.672 6.019 -7.232 1.00 96.00 168 GLU A C 1
ATOM 1310 O O . GLU A 1 168 ? 6.159 6.874 -6.492 1.00 96.00 168 GLU A O 1
ATOM 1315 N N . ALA A 1 169 ? 5.276 4.823 -6.774 1.00 94.81 169 ALA A N 1
ATOM 1316 C CA . ALA A 1 169 ? 5.271 4.447 -5.359 1.00 94.81 169 ALA A CA 1
ATOM 1317 C C . ALA A 1 169 ? 6.660 4.538 -4.709 1.00 94.81 169 ALA A C 1
ATOM 1319 O O . ALA A 1 169 ? 6.762 4.938 -3.552 1.00 94.81 169 ALA A O 1
ATOM 1320 N N . ILE A 1 170 ? 7.725 4.211 -5.443 1.00 95.31 170 ILE A N 1
ATOM 1321 C CA . ILE A 1 170 ? 9.117 4.293 -4.962 1.00 95.31 170 ILE A CA 1
ATOM 1322 C C . ILE A 1 170 ? 9.790 5.646 -5.262 1.00 95.31 170 ILE A C 1
ATOM 1324 O O . ILE A 1 170 ? 11.013 5.764 -5.205 1.00 95.31 170 ILE A O 1
ATOM 1328 N N . GLY A 1 171 ? 9.017 6.671 -5.641 1.00 95.06 171 GLY A N 1
ATOM 1329 C CA . GLY A 1 171 ? 9.519 8.021 -5.923 1.00 95.06 171 GLY A CA 1
ATOM 1330 C C . GLY A 1 171 ? 10.190 8.200 -7.292 1.00 95.06 171 GLY A C 1
ATOM 1331 O O . GLY A 1 171 ? 10.784 9.252 -7.561 1.00 95.06 171 GLY A O 1
ATOM 1332 N N . GLY A 1 172 ? 10.093 7.203 -8.169 1.00 95.81 172 GLY A N 1
ATOM 1333 C CA . GLY A 1 172 ? 10.525 7.210 -9.566 1.00 95.81 172 GLY A CA 1
ATOM 1334 C C . GLY A 1 172 ? 9.418 7.612 -10.549 1.00 95.81 172 GLY A C 1
ATOM 1335 O O . GLY A 1 172 ? 8.450 8.277 -10.194 1.00 95.81 172 GLY A O 1
ATOM 1336 N N . HIS A 1 173 ? 9.614 7.275 -11.825 1.00 95.94 173 HIS A N 1
ATOM 1337 C CA . HIS A 1 173 ? 8.640 7.449 -12.910 1.00 95.94 173 HIS A CA 1
ATOM 1338 C C . HIS A 1 173 ? 9.009 6.548 -14.092 1.00 95.94 173 HIS A C 1
ATOM 1340 O O . HIS A 1 173 ? 10.194 6.422 -14.409 1.00 95.94 173 HIS A O 1
ATOM 1346 N N . ILE A 1 174 ? 8.034 5.967 -14.786 1.00 94.69 174 ILE A N 1
ATOM 1347 C CA . ILE A 1 174 ? 8.263 5.307 -16.077 1.00 94.69 174 ILE A CA 1
ATOM 1348 C C . ILE A 1 174 ? 7.087 5.560 -17.015 1.00 94.69 174 ILE A C 1
ATOM 1350 O O . ILE A 1 174 ? 5.932 5.454 -16.616 1.00 94.69 174 ILE A O 1
ATOM 1354 N N . ASP A 1 175 ? 7.388 5.869 -18.270 1.00 92.69 175 ASP A N 1
ATOM 1355 C CA . ASP A 1 175 ? 6.402 5.980 -19.340 1.00 92.69 175 ASP A CA 1
ATOM 1356 C C . ASP A 1 175 ? 7.000 5.519 -20.682 1.00 92.69 175 ASP A C 1
ATOM 1358 O O . ASP A 1 175 ? 8.075 4.923 -20.749 1.00 92.69 175 ASP A O 1
ATOM 1362 N N . ASN A 1 176 ? 6.291 5.774 -21.782 1.00 90.88 176 ASN A N 1
ATOM 1363 C CA . ASN A 1 176 ? 6.724 5.391 -23.127 1.00 90.88 176 ASN A CA 1
ATOM 1364 C C . ASN A 1 176 ? 7.979 6.134 -23.630 1.00 90.88 176 ASN A C 1
ATOM 1366 O O . ASN A 1 176 ? 8.586 5.698 -24.616 1.00 90.88 176 ASN A O 1
ATOM 1370 N N . GLU A 1 177 ? 8.368 7.238 -22.996 1.00 92.25 177 GLU A N 1
ATOM 1371 C CA . GLU A 1 177 ? 9.456 8.121 -23.411 1.00 92.25 177 GLU A CA 1
ATOM 1372 C C . GLU A 1 177 ? 10.667 8.067 -22.480 1.00 92.25 177 GLU A C 1
ATOM 1374 O O . GLU A 1 177 ? 11.799 8.202 -22.962 1.00 92.25 177 GLU A O 1
ATOM 1379 N N . MET A 1 178 ? 10.452 7.879 -21.178 1.00 95.38 178 MET A N 1
ATOM 1380 C CA . MET A 1 178 ? 11.490 8.016 -20.166 1.00 95.38 178 MET A CA 1
ATOM 1381 C C . MET A 1 178 ? 11.314 7.099 -18.950 1.00 95.38 178 MET A C 1
ATOM 1383 O O . MET A 1 178 ? 10.229 6.621 -18.637 1.00 95.38 178 MET A O 1
ATOM 1387 N N . MET A 1 179 ? 12.416 6.891 -18.232 1.00 96.38 179 MET A N 1
ATOM 1388 C CA . MET A 1 179 ? 12.452 6.202 -16.945 1.00 96.38 179 MET A CA 1
ATOM 1389 C C . MET A 1 179 ? 13.326 6.996 -15.971 1.00 96.38 179 MET A C 1
ATOM 1391 O O . MET A 1 179 ? 14.440 7.392 -16.318 1.00 96.38 179 MET A O 1
ATOM 1395 N N . ARG A 1 180 ? 12.827 7.210 -14.753 1.00 97.44 180 ARG A N 1
ATOM 1396 C CA . ARG A 1 180 ? 13.519 7.855 -13.634 1.00 97.44 180 ARG A CA 1
ATOM 1397 C C . ARG A 1 180 ? 13.449 6.951 -12.412 1.00 97.44 180 ARG A C 1
ATOM 1399 O O . ARG A 1 180 ? 12.364 6.553 -12.003 1.00 97.44 180 ARG A O 1
ATOM 1406 N N . ILE A 1 181 ? 14.600 6.647 -11.827 1.00 97.06 181 ILE A N 1
ATOM 1407 C CA . ILE A 1 181 ? 14.726 5.755 -10.669 1.00 97.06 181 ILE A CA 1
ATOM 1408 C C . ILE A 1 181 ? 15.698 6.331 -9.644 1.00 97.06 181 ILE A C 1
ATOM 1410 O O . ILE A 1 181 ? 16.686 6.969 -10.020 1.00 97.06 181 ILE A O 1
ATOM 1414 N N . ASN A 1 182 ? 15.440 6.065 -8.367 1.00 96.50 182 ASN A N 1
ATOM 1415 C CA . ASN A 1 182 ? 16.386 6.317 -7.285 1.00 96.50 182 ASN A CA 1
ATOM 1416 C C . ASN A 1 182 ? 17.275 5.082 -7.115 1.00 96.50 182 ASN A C 1
ATOM 1418 O O . ASN A 1 182 ? 16.785 3.951 -7.118 1.00 96.50 182 ASN A O 1
ATOM 1422 N N . LEU A 1 183 ? 18.586 5.292 -7.031 1.00 96.06 183 LEU A N 1
ATOM 1423 C CA . LEU A 1 183 ? 19.581 4.231 -6.903 1.00 96.06 183 LEU A CA 1
ATOM 1424 C C . LEU A 1 183 ? 20.045 4.083 -5.452 1.00 96.06 183 LEU A C 1
ATOM 1426 O O . LEU A 1 183 ? 20.007 5.038 -4.682 1.00 96.06 183 LEU A O 1
ATOM 1430 N N . ILE A 1 184 ? 20.609 2.918 -5.127 1.00 93.62 184 ILE A N 1
ATOM 1431 C CA . ILE A 1 184 ? 21.176 2.574 -3.806 1.00 93.62 184 ILE A CA 1
ATOM 1432 C C . ILE A 1 184 ? 22.142 3.615 -3.211 1.00 93.62 184 ILE A C 1
ATOM 1434 O O . ILE A 1 184 ? 22.306 3.709 -2.003 1.00 93.62 184 ILE A O 1
ATOM 1438 N N . ASN A 1 185 ? 22.808 4.415 -4.043 1.00 91.31 185 ASN A N 1
ATOM 1439 C CA . ASN A 1 185 ? 23.736 5.456 -3.593 1.00 91.31 185 ASN A CA 1
ATOM 1440 C C . ASN A 1 185 ? 23.062 6.825 -3.356 1.00 91.31 185 ASN A C 1
ATOM 1442 O O . ASN A 1 185 ? 23.770 7.828 -3.240 1.00 91.31 185 ASN A O 1
ATOM 1446 N N . GLY A 1 186 ? 21.728 6.887 -3.371 1.00 90.19 186 GLY A N 1
ATOM 1447 C CA . GLY A 1 186 ? 20.934 8.113 -3.261 1.00 90.19 186 GLY A CA 1
ATOM 1448 C C . GLY A 1 186 ? 20.939 8.988 -4.520 1.00 90.19 186 GLY A C 1
ATOM 1449 O O . GLY A 1 186 ? 20.415 10.100 -4.502 1.00 90.19 186 GLY A O 1
ATOM 1450 N N . SER A 1 187 ? 21.555 8.537 -5.619 1.00 95.19 187 SER A N 1
ATOM 1451 C CA . SER A 1 187 ? 21.527 9.271 -6.888 1.00 95.19 187 SER A CA 1
ATOM 1452 C C . SER A 1 187 ? 20.291 8.923 -7.712 1.00 95.19 187 SER A C 1
ATOM 1454 O O . SER A 1 187 ? 19.791 7.800 -7.676 1.00 95.19 187 SER A O 1
ATOM 1456 N N . VAL A 1 188 ? 19.820 9.890 -8.496 1.00 96.88 188 VAL A N 1
ATOM 1457 C CA . VAL A 1 188 ? 18.709 9.696 -9.430 1.00 96.88 188 VAL A CA 1
ATOM 1458 C C . VAL A 1 188 ? 19.268 9.381 -10.810 1.00 96.88 188 VAL A C 1
ATOM 1460 O O . VAL A 1 188 ? 20.097 10.125 -11.342 1.00 96.88 188 VAL A O 1
ATOM 1463 N N . LYS A 1 189 ? 18.792 8.294 -11.414 1.00 97.06 189 LYS A N 1
ATOM 1464 C CA . LYS A 1 189 ? 19.071 7.951 -12.807 1.00 97.06 189 LYS A CA 1
ATOM 1465 C C . LYS A 1 189 ? 17.845 8.261 -13.650 1.00 97.06 189 LYS A C 1
ATOM 1467 O O . LYS A 1 189 ? 16.799 7.656 -13.455 1.00 97.06 189 LYS A O 1
ATOM 1472 N N . GLU A 1 190 ? 18.003 9.165 -14.609 1.00 97.38 190 GLU A N 1
ATOM 1473 C CA . GLU A 1 190 ? 17.006 9.454 -15.640 1.00 97.38 190 GLU A CA 1
ATOM 1474 C C . GLU A 1 190 ? 17.553 9.035 -17.008 1.00 97.38 190 GLU A C 1
ATOM 1476 O O . GLU A 1 190 ? 18.720 9.291 -17.318 1.00 97.38 190 GLU A O 1
ATOM 1481 N N . VAL A 1 191 ? 16.723 8.363 -17.804 1.00 96.19 191 VAL A N 1
ATOM 1482 C CA . VAL A 1 191 ? 17.026 7.976 -19.185 1.00 96.19 191 VAL A CA 1
ATOM 1483 C C . VAL A 1 191 ? 15.819 8.204 -20.078 1.00 96.19 191 VAL A C 1
ATOM 1485 O O . VAL A 1 191 ? 14.680 7.987 -19.664 1.00 96.19 191 VAL A O 1
ATOM 1488 N N . ARG A 1 192 ? 16.072 8.619 -21.317 1.00 96.81 192 ARG A N 1
ATOM 1489 C CA . ARG A 1 192 ? 15.058 8.930 -22.326 1.00 96.81 192 ARG A CA 1
ATOM 1490 C C . ARG A 1 192 ? 15.336 8.194 -23.627 1.00 96.81 192 ARG A C 1
ATOM 1492 O O . ARG A 1 192 ? 16.479 7.882 -23.969 1.00 96.81 192 ARG A O 1
ATOM 1499 N N . ASN A 1 193 ? 14.283 7.944 -24.397 1.00 95.75 193 ASN A N 1
ATOM 1500 C CA . ASN A 1 193 ? 14.430 7.469 -25.769 1.00 95.75 193 ASN A CA 1
ATOM 1501 C C . ASN A 1 193 ? 15.317 8.429 -26.572 1.00 95.75 193 ASN A C 1
ATOM 1503 O O . ASN A 1 193 ? 15.061 9.629 -26.632 1.00 95.75 193 ASN A O 1
ATOM 1507 N N . GLY A 1 194 ? 16.338 7.885 -27.232 1.00 96.38 194 GLY A N 1
ATOM 1508 C CA . GLY A 1 194 ? 17.307 8.662 -28.000 1.00 96.38 194 GLY A CA 1
ATOM 1509 C C . GLY A 1 194 ? 18.599 8.998 -27.253 1.00 96.38 194 GLY A C 1
ATOM 1510 O O . GLY A 1 194 ? 19.577 9.343 -27.921 1.00 96.38 194 GLY A O 1
ATOM 1511 N N . ASP A 1 195 ? 18.652 8.831 -25.926 1.00 96.88 195 ASP A N 1
ATOM 1512 C CA . ASP A 1 195 ? 19.899 8.966 -25.169 1.00 96.88 195 ASP A CA 1
ATOM 1513 C C . ASP A 1 195 ? 20.944 7.968 -25.677 1.00 96.88 195 ASP A C 1
ATOM 1515 O O . AS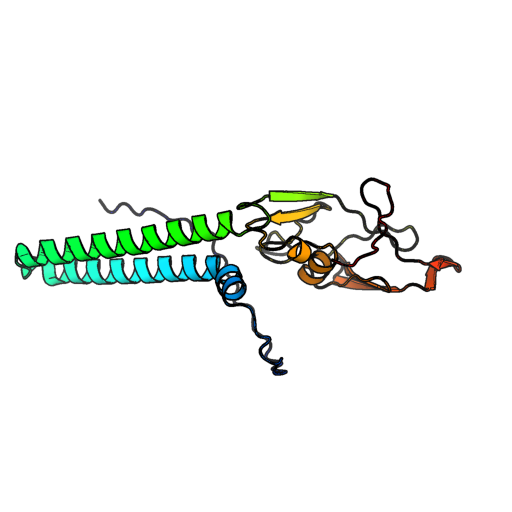P A 1 195 ? 20.633 6.826 -26.017 1.00 96.88 195 ASP A O 1
ATOM 1519 N N . LEU A 1 196 ? 22.202 8.398 -25.764 1.00 96.69 196 LEU A N 1
ATOM 1520 C CA . LEU A 1 196 ? 23.262 7.569 -26.330 1.00 96.69 196 LEU A CA 1
ATOM 1521 C C . LEU A 1 196 ? 23.766 6.537 -25.312 1.00 96.69 196 LEU A C 1
ATOM 1523 O O . LEU A 1 196 ? 24.329 6.896 -24.282 1.00 96.69 196 LEU A O 1
ATOM 1527 N N . CYS A 1 197 ? 23.668 5.261 -25.674 1.00 93.38 197 CYS A N 1
ATOM 1528 C CA . CYS A 1 197 ? 24.386 4.150 -25.061 1.00 93.38 197 CYS A CA 1
ATOM 1529 C C . CYS A 1 197 ? 25.558 3.760 -25.970 1.00 93.38 197 CYS A C 1
ATOM 1531 O O . CYS A 1 197 ? 25.342 3.312 -27.097 1.00 93.38 197 CYS A O 1
ATOM 1533 N N . ASP A 1 198 ? 26.797 3.970 -25.519 1.00 93.44 198 ASP A N 1
ATOM 1534 C CA . ASP A 1 198 ? 28.020 3.680 -26.289 1.00 93.44 198 ASP A CA 1
ATOM 1535 C C . ASP A 1 198 ? 28.008 4.270 -27.714 1.00 93.44 198 ASP A C 1
ATOM 1537 O O . ASP A 1 198 ? 28.400 3.643 -28.699 1.00 93.44 198 ASP A O 1
ATOM 1541 N N . GLY A 1 199 ? 27.503 5.503 -27.833 1.00 94.44 199 GLY A N 1
ATOM 1542 C CA . GLY A 1 199 ? 27.387 6.221 -29.105 1.00 94.44 199 GLY A CA 1
ATOM 1543 C C . GLY A 1 199 ? 26.199 5.805 -29.979 1.00 94.44 199 GLY A C 1
ATOM 1544 O O . GLY A 1 199 ? 26.028 6.370 -31.059 1.00 94.44 199 GLY A O 1
ATOM 1545 N N . THR A 1 200 ? 25.358 4.871 -29.524 1.00 96.38 200 THR A N 1
ATOM 1546 C CA . THR A 1 200 ? 24.141 4.435 -30.223 1.00 96.38 200 THR A CA 1
ATOM 1547 C C . THR A 1 200 ? 22.890 4.912 -29.480 1.00 96.38 200 THR A C 1
ATOM 1549 O O . THR A 1 200 ? 22.809 4.710 -28.272 1.00 96.38 200 THR A O 1
ATOM 1552 N N . PRO A 1 201 ? 21.890 5.507 -30.155 1.00 96.69 201 PRO A N 1
ATOM 1553 C CA . PRO A 1 201 ? 20.632 5.885 -29.512 1.00 96.69 201 PRO A CA 1
ATOM 1554 C C . PRO A 1 201 ? 19.913 4.684 -28.880 1.00 96.69 201 PRO A C 1
ATOM 1556 O O . PRO A 1 201 ? 19.614 3.694 -29.554 1.00 96.69 201 PRO A O 1
ATOM 1559 N N . GLY A 1 202 ? 19.635 4.785 -27.584 1.00 94.62 202 GLY A N 1
ATOM 1560 C CA . GLY A 1 202 ? 18.884 3.819 -26.798 1.00 94.62 202 GLY A CA 1
ATOM 1561 C C . GLY A 1 202 ? 17.375 3.964 -26.984 1.00 94.62 202 GLY A C 1
ATOM 1562 O O . GLY A 1 202 ? 16.863 5.021 -27.358 1.00 94.62 202 GLY A O 1
ATOM 1563 N N . ILE A 1 203 ? 16.655 2.873 -26.727 1.00 93.81 203 ILE A N 1
ATOM 1564 C CA . ILE A 1 203 ? 15.190 2.833 -26.723 1.00 93.81 203 ILE A CA 1
ATOM 1565 C C . ILE A 1 203 ? 14.765 2.084 -25.465 1.00 93.81 203 ILE A C 1
ATOM 1567 O O . ILE A 1 203 ? 15.221 0.959 -25.244 1.00 93.81 203 ILE A O 1
ATOM 1571 N N . LEU A 1 204 ? 13.873 2.683 -24.685 1.00 93.19 204 LEU A N 1
ATOM 1572 C CA . LEU A 1 204 ? 13.256 2.068 -23.524 1.00 93.19 204 LEU A CA 1
ATOM 1573 C C . LEU A 1 204 ? 12.400 0.871 -23.964 1.00 93.19 204 LEU A C 1
ATOM 1575 O O . LEU A 1 204 ? 11.621 0.943 -24.922 1.00 93.19 204 LEU A O 1
ATOM 1579 N N . ARG A 1 205 ? 12.605 -0.274 -23.310 1.00 92.12 205 ARG A N 1
ATOM 1580 C CA . ARG A 1 205 ? 11.907 -1.528 -23.612 1.00 92.12 205 ARG A CA 1
ATOM 1581 C C . ARG A 1 205 ? 11.585 -2.275 -22.330 1.00 92.12 205 ARG A C 1
ATOM 1583 O O . ARG A 1 205 ? 12.407 -2.333 -21.423 1.00 92.12 205 ARG A O 1
ATOM 1590 N N . MET A 1 206 ? 10.409 -2.888 -22.310 1.00 91.62 206 MET A N 1
ATOM 1591 C CA . MET A 1 206 ? 9.943 -3.767 -21.246 1.00 91.62 206 MET A CA 1
ATOM 1592 C C . MET A 1 206 ? 9.850 -5.182 -21.781 1.00 91.62 206 MET A C 1
ATOM 1594 O O . MET A 1 206 ? 9.464 -5.399 -22.932 1.00 91.62 206 MET A O 1
ATOM 1598 N N . PHE A 1 207 ? 10.181 -6.142 -20.930 1.00 92.25 207 PHE A N 1
ATOM 1599 C CA . PHE A 1 207 ? 10.035 -7.554 -21.226 1.00 92.25 207 PHE A CA 1
ATOM 1600 C C . PHE A 1 207 ? 9.346 -8.232 -20.051 1.00 92.25 207 PHE A C 1
ATOM 1602 O O . PHE A 1 207 ? 9.746 -8.053 -18.907 1.00 92.25 207 PHE A O 1
ATOM 1609 N N . VAL A 1 208 ? 8.335 -9.042 -20.350 1.00 91.88 208 VAL A N 1
ATOM 1610 C CA . VAL A 1 208 ? 7.635 -9.883 -19.381 1.00 91.88 208 VAL A CA 1
ATOM 1611 C C . VAL A 1 208 ? 7.866 -11.329 -19.794 1.00 91.88 208 VAL A C 1
ATOM 1613 O O . VAL A 1 208 ? 7.486 -11.737 -20.896 1.00 91.88 208 VAL A O 1
ATOM 1616 N N . ASN A 1 209 ? 8.537 -12.107 -18.942 1.00 91.81 209 ASN A N 1
ATOM 1617 C CA . ASN A 1 209 ? 8.896 -13.502 -19.227 1.00 91.81 209 ASN A CA 1
ATOM 1618 C C . ASN A 1 209 ? 9.598 -13.675 -20.593 1.00 91.81 209 ASN A C 1
ATOM 1620 O O . ASN A 1 209 ? 9.272 -14.573 -21.370 1.00 91.81 209 ASN A O 1
ATOM 1624 N N . GLY A 1 210 ? 10.518 -12.760 -20.918 1.00 90.94 210 GLY A N 1
ATOM 1625 C CA . GLY A 1 210 ? 11.278 -12.751 -22.175 1.00 90.94 210 GLY A CA 1
ATOM 1626 C C . GLY A 1 210 ? 10.524 -12.234 -23.407 1.00 90.94 210 GLY A C 1
ATOM 1627 O O . GLY A 1 210 ? 11.116 -12.148 -24.481 1.00 90.94 210 GLY A O 1
ATOM 1628 N N . ASN A 1 211 ? 9.248 -11.859 -23.279 1.00 91.88 211 ASN A N 1
ATOM 1629 C CA . ASN A 1 211 ? 8.441 -11.330 -24.378 1.00 91.88 211 ASN A CA 1
ATOM 1630 C C . ASN A 1 211 ? 8.220 -9.827 -24.218 1.00 91.88 211 ASN A C 1
ATOM 1632 O O . ASN A 1 211 ? 7.909 -9.357 -23.128 1.00 91.88 211 ASN A O 1
ATOM 1636 N N . GLN A 1 212 ? 8.337 -9.074 -25.312 1.00 88.31 212 GLN A N 1
ATOM 1637 C CA . GLN A 1 212 ? 8.012 -7.649 -25.313 1.00 88.31 212 GLN A CA 1
ATOM 1638 C C . GLN A 1 212 ? 6.490 -7.465 -25.482 1.00 88.31 212 GLN A C 1
ATOM 1640 O O . GLN A 1 212 ? 5.950 -7.910 -26.503 1.00 88.31 212 GLN A O 1
ATOM 1645 N N . PRO A 1 213 ? 5.786 -6.843 -24.517 1.00 84.12 213 PRO A N 1
ATOM 1646 C CA . PRO A 1 213 ? 4.354 -6.586 -24.623 1.00 84.12 213 PRO A CA 1
ATOM 1647 C C . PRO A 1 213 ? 4.043 -5.539 -25.704 1.00 84.12 213 PRO A C 1
ATOM 1649 O O . PRO A 1 213 ? 4.912 -4.772 -26.129 1.00 84.12 213 PRO A O 1
ATOM 1652 N N . LYS A 1 214 ? 2.799 -5.561 -26.204 1.00 75.06 214 LYS A N 1
ATOM 1653 C CA . LYS A 1 214 ? 2.334 -4.650 -27.265 1.00 75.06 214 LYS A CA 1
ATOM 1654 C C . LYS A 1 214 ? 2.082 -3.241 -26.738 1.00 75.06 214 LYS A C 1
ATOM 1656 O O . LYS A 1 214 ? 2.494 -2.286 -27.392 1.00 75.06 214 LYS A O 1
ATOM 1661 N N . ASP A 1 215 ? 1.463 -3.157 -25.569 1.00 70.25 215 ASP A N 1
ATOM 1662 C CA . ASP A 1 215 ? 1.205 -1.914 -24.854 1.00 70.25 215 ASP A CA 1
ATOM 1663 C C . ASP A 1 215 ? 2.400 -1.674 -23.935 1.00 70.25 215 ASP A C 1
ATOM 1665 O O . ASP A 1 215 ? 2.841 -2.585 -23.224 1.00 70.25 215 ASP A O 1
ATOM 1669 N N . ARG A 1 216 ? 3.054 -0.522 -24.113 1.00 61.69 216 ARG A N 1
ATOM 1670 C CA . ARG A 1 216 ? 4.452 -0.384 -23.701 1.00 61.69 216 ARG A CA 1
ATOM 1671 C C . ARG A 1 216 ? 4.601 -0.061 -22.226 1.00 61.69 216 ARG A C 1
ATOM 1673 O O . ARG A 1 216 ? 5.459 -0.699 -21.634 1.00 61.69 216 ARG A O 1
ATOM 1680 N N . TYR A 1 217 ? 3.767 0.794 -21.643 1.00 61.88 217 TYR A N 1
ATOM 1681 C CA . TYR A 1 217 ? 3.771 1.093 -20.201 1.00 61.88 217 TYR A CA 1
ATOM 1682 C C . TYR A 1 217 ? 2.416 1.614 -19.689 1.00 61.88 217 TYR A C 1
ATOM 1684 O O . TYR A 1 217 ? 2.315 1.964 -18.519 1.00 61.88 217 TYR A O 1
ATOM 1692 N N . ASP A 1 218 ? 1.392 1.655 -20.549 1.00 46.44 218 ASP A N 1
ATOM 1693 C CA . ASP A 1 218 ? 0.084 2.229 -20.230 1.00 46.44 218 ASP A CA 1
ATOM 1694 C C . ASP A 1 218 ? -0.834 1.153 -19.628 1.00 46.44 218 ASP A C 1
ATOM 1696 O O . ASP A 1 218 ? -1.279 0.238 -20.329 1.00 46.44 218 ASP A O 1
ATOM 1700 N N . ALA A 1 219 ? -1.092 1.282 -18.329 1.00 44.25 219 ALA A N 1
ATOM 1701 C CA . ALA A 1 219 ? -2.326 0.884 -17.661 1.00 44.25 219 ALA A CA 1
ATOM 1702 C C . ALA A 1 219 ? -2.628 1.965 -16.621 1.00 44.25 219 ALA A C 1
ATOM 1704 O O . ALA A 1 219 ? -1.706 2.256 -15.823 1.00 44.25 219 ALA A O 1
#

Secondary structure (DSSP, 8-state):
-------------------------------HHHHHHHTHHHHHHHHHHHHHHHHHHHHHHHHHTTTT--HHHHHHHHHHHHHHHHHHHHHHHHHHHHHHHHSTTSSEEEEEEE--EEETTEEE-BPPP-TT---EE-SSEEE-SSSEEEEEEE-S-SGGGSHHHHHHHTT-EE-SSEEEEEBTTS-EEEEETT-EETTEE------BTTB--SS-S--

Radius of gyration: 24.66 Å; chains: 1; bounding box: 59×37×75 Å